Protein AF-E9FLM9-F1 (afdb_monomer_lite)

Structure (mmCIF, N/CA/C/O backbone):
data_AF-E9FLM9-F1
#
_entry.id   AF-E9FLM9-F1
#
loop_
_atom_site.group_PDB
_atom_site.id
_atom_site.type_symbol
_atom_site.label_atom_id
_atom_site.label_alt_id
_atom_site.label_comp_id
_atom_site.label_asym_id
_atom_site.label_entity_id
_atom_site.label_seq_id
_atom_site.pdbx_PDB_ins_code
_atom_site.Cartn_x
_atom_site.Cartn_y
_atom_site.Cartn_z
_atom_site.occupancy
_atom_site.B_iso_or_equiv
_atom_site.auth_seq_id
_atom_site.auth_comp_id
_atom_site.auth_asym_id
_atom_site.auth_atom_id
_atom_site.pdbx_PDB_model_num
ATOM 1 N N . MET A 1 1 ? 17.023 -36.198 -24.787 1.00 39.72 1 MET A N 1
ATOM 2 C CA . MET A 1 1 ? 18.345 -35.585 -24.550 1.00 39.72 1 MET A CA 1
ATOM 3 C C . MET A 1 1 ? 18.387 -34.236 -25.254 1.00 39.72 1 MET A C 1
ATOM 5 O O . MET A 1 1 ? 18.654 -34.223 -26.437 1.00 39.72 1 MET A O 1
ATOM 9 N N . TYR A 1 2 ? 18.058 -33.150 -24.548 1.00 34.22 2 TYR A N 1
ATOM 10 C CA . TYR A 1 2 ? 18.548 -31.782 -24.789 1.00 34.22 2 TYR A CA 1
ATOM 11 C C . TYR A 1 2 ? 18.384 -31.012 -23.470 1.00 34.22 2 TYR A C 1
ATOM 13 O O . TYR A 1 2 ? 17.428 -30.277 -23.251 1.00 34.22 2 TYR A O 1
ATOM 21 N N . LEU A 1 3 ? 19.312 -31.276 -22.547 1.00 39.97 3 LEU A N 1
ATOM 22 C CA . LEU A 1 3 ? 19.661 -30.343 -21.481 1.00 39.97 3 LEU A CA 1
ATOM 23 C C . LEU A 1 3 ? 20.463 -29.218 -22.137 1.00 39.97 3 LEU A C 1
ATOM 25 O O . LEU A 1 3 ? 21.458 -29.498 -22.801 1.00 39.97 3 LEU A O 1
ATOM 29 N N . GLY A 1 4 ? 20.046 -27.966 -21.961 1.00 34.38 4 GLY A N 1
ATOM 30 C CA . GLY A 1 4 ? 20.852 -26.836 -22.413 1.00 34.38 4 GLY A CA 1
ATOM 31 C C . GLY A 1 4 ? 20.060 -25.563 -22.648 1.00 34.38 4 GLY A C 1
ATOM 32 O O . GLY A 1 4 ? 19.820 -25.215 -23.798 1.00 34.38 4 GLY A O 1
ATOM 33 N N . ARG A 1 5 ? 19.688 -24.880 -21.557 1.00 31.14 5 ARG A N 1
ATOM 34 C CA . ARG A 1 5 ? 19.711 -23.408 -21.385 1.00 31.14 5 ARG A CA 1
ATOM 35 C C . ARG A 1 5 ? 19.054 -23.045 -20.051 1.00 31.14 5 ARG A C 1
ATOM 37 O O . ARG A 1 5 ? 17.965 -22.488 -19.982 1.00 31.14 5 ARG A O 1
ATOM 44 N N . GLY A 1 6 ? 19.754 -23.388 -18.972 1.00 29.78 6 GLY A N 1
ATOM 45 C CA . GLY A 1 6 ? 19.505 -22.832 -17.649 1.00 29.78 6 GLY A CA 1
ATOM 46 C C . GLY A 1 6 ? 19.989 -21.387 -17.601 1.00 29.78 6 GLY A C 1
ATOM 47 O O . GLY A 1 6 ? 21.117 -21.138 -17.212 1.00 29.78 6 GLY A O 1
ATOM 48 N N . PHE A 1 7 ? 19.138 -20.469 -18.046 1.00 32.66 7 PHE A N 1
ATOM 49 C CA . PHE A 1 7 ? 19.072 -19.073 -17.615 1.00 32.66 7 PHE A CA 1
ATOM 50 C C . PHE A 1 7 ? 17.628 -18.648 -17.877 1.00 32.66 7 PHE A C 1
ATOM 52 O O . PHE A 1 7 ? 17.299 -18.178 -18.966 1.00 32.66 7 PHE A O 1
ATOM 59 N N . HIS A 1 8 ? 16.740 -18.872 -16.905 1.00 38.09 8 HIS A N 1
ATOM 60 C CA . HIS A 1 8 ? 15.442 -18.205 -16.921 1.00 38.09 8 HIS A CA 1
ATOM 61 C C . HIS A 1 8 ? 15.729 -16.701 -16.961 1.00 38.09 8 HIS A C 1
ATOM 63 O O . HIS A 1 8 ? 16.322 -16.148 -16.033 1.00 38.09 8 HIS A O 1
ATOM 69 N N . LYS A 1 9 ? 15.400 -16.047 -18.080 1.00 43.53 9 LYS A N 1
ATOM 70 C CA . LYS A 1 9 ? 15.419 -14.587 -18.169 1.00 43.53 9 LYS A CA 1
ATOM 71 C C . LYS A 1 9 ? 14.421 -14.119 -17.112 1.00 43.53 9 LYS A C 1
ATOM 73 O O . LYS A 1 9 ? 13.236 -14.403 -17.257 1.00 43.53 9 LYS A O 1
ATOM 78 N N . MET A 1 10 ? 14.933 -13.519 -16.038 1.00 53.94 10 MET A N 1
ATOM 79 C CA . MET A 1 10 ? 14.132 -13.084 -14.895 1.00 53.94 10 MET A CA 1
ATOM 80 C C . MET A 1 10 ? 12.940 -12.274 -15.417 1.00 53.94 10 MET A C 1
ATOM 82 O O . MET A 1 10 ? 13.133 -11.367 -16.237 1.00 53.94 10 MET A O 1
ATOM 86 N N . SER A 1 11 ? 11.722 -12.637 -15.024 1.00 65.38 11 SER A N 1
ATOM 87 C CA . SER A 1 11 ? 10.531 -11.902 -15.448 1.00 65.38 11 SER A CA 1
ATOM 88 C C . SER A 1 11 ? 10.591 -10.474 -14.896 1.00 65.38 11 SER A C 1
ATOM 90 O O . SER A 1 11 ? 11.230 -10.215 -13.875 1.00 65.38 11 SER A O 1
ATOM 92 N N . ASN A 1 12 ? 9.937 -9.515 -15.557 1.00 69.94 12 ASN A N 1
ATOM 93 C CA . ASN A 1 12 ? 9.920 -8.134 -15.059 1.00 69.94 12 ASN A CA 1
ATOM 94 C C . ASN A 1 12 ? 9.327 -8.042 -13.634 1.00 69.94 12 ASN A C 1
ATOM 96 O O . ASN A 1 12 ? 9.712 -7.160 -12.873 1.00 69.94 12 ASN A O 1
ATOM 100 N N . PHE A 1 13 ? 8.442 -8.975 -13.268 1.00 68.50 13 PHE A N 1
ATOM 101 C CA . PHE A 1 13 ? 7.889 -9.129 -11.923 1.00 68.50 13 PHE A CA 1
ATOM 102 C C . PHE A 1 13 ? 8.961 -9.520 -10.892 1.00 68.50 13 PHE A C 1
ATOM 104 O O . PHE A 1 13 ? 9.130 -8.839 -9.885 1.00 68.50 13 PHE A O 1
ATOM 111 N N . GLU A 1 14 ? 9.766 -10.549 -11.175 1.00 75.31 14 GLU A N 1
ATOM 112 C CA . GLU A 1 14 ? 10.855 -10.989 -10.285 1.00 75.31 14 GLU A CA 1
ATOM 113 C C . GLU A 1 14 ? 11.908 -9.888 -10.061 1.00 75.31 14 GLU A C 1
ATOM 115 O O . GLU A 1 14 ? 12.576 -9.843 -9.027 1.00 75.31 14 GLU A O 1
ATOM 120 N N . VAL A 1 15 ? 12.067 -8.975 -11.028 1.00 80.81 15 VAL A N 1
ATOM 121 C CA . VAL A 1 15 ? 12.928 -7.793 -10.876 1.00 80.81 15 VAL A CA 1
ATOM 122 C C . VAL A 1 15 ? 12.360 -6.840 -9.824 1.00 80.81 15 VAL A C 1
ATOM 124 O O . VAL A 1 15 ? 13.122 -6.381 -8.972 1.00 80.81 15 VAL A O 1
ATOM 127 N N . ILE A 1 16 ? 11.054 -6.559 -9.862 1.00 78.25 16 ILE A N 1
ATOM 128 C CA . ILE A 1 16 ? 10.385 -5.690 -8.881 1.00 78.25 16 ILE A CA 1
ATOM 129 C C . ILE A 1 16 ? 10.450 -6.314 -7.486 1.00 78.25 16 ILE A C 1
ATOM 131 O O . ILE A 1 16 ? 10.874 -5.641 -6.548 1.00 78.25 16 ILE A O 1
ATOM 135 N N . ASP A 1 17 ? 10.130 -7.602 -7.353 1.00 79.69 17 ASP A N 1
ATOM 136 C CA . ASP A 1 17 ? 10.174 -8.295 -6.059 1.00 79.69 17 ASP A CA 1
ATOM 137 C C . ASP A 1 17 ? 11.580 -8.247 -5.437 1.00 79.69 17 ASP A C 1
ATOM 139 O O . ASP A 1 17 ? 11.765 -7.910 -4.265 1.00 79.69 17 ASP A O 1
ATOM 143 N N . LYS A 1 18 ? 12.619 -8.455 -6.255 1.00 85.00 18 LYS A N 1
ATOM 144 C CA . LYS A 1 18 ? 14.013 -8.328 -5.816 1.00 85.00 18 LYS A CA 1
ATOM 145 C C . LYS A 1 18 ? 14.361 -6.912 -5.344 1.00 85.00 18 LYS A C 1
ATOM 147 O O . LYS A 1 18 ? 15.074 -6.768 -4.348 1.00 85.00 18 LYS A O 1
ATOM 152 N N . ILE A 1 19 ? 13.886 -5.880 -6.044 1.00 85.56 19 ILE A N 1
ATOM 153 C CA . ILE A 1 19 ? 14.081 -4.476 -5.648 1.00 85.56 19 ILE A CA 1
ATOM 154 C C . ILE A 1 19 ? 13.392 -4.212 -4.310 1.00 85.56 19 ILE A C 1
ATOM 156 O O . ILE A 1 19 ? 14.031 -3.694 -3.393 1.00 85.56 19 ILE A O 1
ATOM 160 N N . ASN A 1 20 ? 12.135 -4.636 -4.172 1.00 80.94 20 ASN A N 1
ATOM 161 C CA . ASN A 1 20 ? 11.355 -4.485 -2.950 1.00 80.94 20 ASN A CA 1
ATOM 162 C C . ASN A 1 20 ? 12.019 -5.213 -1.771 1.00 80.94 20 ASN A C 1
ATOM 164 O O . ASN A 1 20 ? 12.156 -4.638 -0.697 1.00 80.94 20 ASN A O 1
ATOM 168 N N . ASN A 1 21 ? 12.558 -6.416 -1.972 1.00 83.75 21 ASN A N 1
ATOM 169 C CA . ASN A 1 21 ? 13.300 -7.152 -0.945 1.00 83.75 21 ASN A CA 1
ATOM 170 C C . ASN A 1 21 ? 14.552 -6.395 -0.460 1.00 83.75 21 ASN A C 1
ATOM 172 O O . ASN A 1 21 ? 14.799 -6.306 0.744 1.00 83.75 21 ASN A O 1
ATOM 176 N N . TYR A 1 22 ? 15.340 -5.813 -1.373 1.00 84.88 22 TYR A N 1
ATOM 177 C CA . TYR A 1 22 ? 16.484 -4.981 -0.980 1.00 84.88 22 TYR A CA 1
ATOM 178 C C . TYR A 1 22 ? 16.063 -3.701 -0.267 1.00 84.88 22 TYR A C 1
ATOM 180 O O . TYR A 1 22 ? 16.711 -3.317 0.707 1.00 84.88 22 TYR A O 1
ATOM 188 N N . PHE A 1 23 ? 14.977 -3.082 -0.722 1.00 82.25 23 PHE A N 1
ATOM 189 C CA . PHE A 1 23 ? 14.401 -1.904 -0.097 1.00 82.25 23 PHE A CA 1
ATOM 190 C C . PHE A 1 23 ? 13.925 -2.195 1.337 1.00 82.25 23 PHE A C 1
ATOM 192 O O . PHE A 1 23 ? 14.373 -1.533 2.268 1.00 82.25 23 PHE A O 1
ATOM 199 N N . TYR A 1 24 ? 13.146 -3.260 1.556 1.00 75.81 24 TYR A N 1
ATOM 200 C CA . TYR A 1 24 ? 12.687 -3.662 2.893 1.00 75.81 24 TYR A CA 1
ATOM 201 C C . TYR A 1 24 ? 13.833 -4.028 3.845 1.00 75.81 24 TYR A C 1
ATOM 203 O O . TYR A 1 24 ? 13.710 -3.870 5.058 1.00 75.81 24 TYR A O 1
ATOM 211 N N . LYS A 1 25 ? 14.971 -4.481 3.309 1.00 81.00 25 LYS A N 1
ATOM 212 C CA . LYS A 1 25 ? 16.200 -4.747 4.074 1.00 81.00 25 LYS A CA 1
ATOM 213 C C . LYS A 1 25 ? 17.091 -3.514 4.265 1.00 81.00 25 LYS A C 1
ATOM 215 O O . LYS A 1 25 ? 18.193 -3.665 4.786 1.00 81.00 25 LYS A O 1
ATOM 220 N N . ASN A 1 26 ? 16.664 -2.325 3.831 1.00 76.88 26 ASN A N 1
ATOM 221 C CA . ASN A 1 26 ? 17.455 -1.086 3.830 1.00 76.88 26 ASN A CA 1
ATOM 222 C C . ASN A 1 26 ? 18.837 -1.240 3.159 1.00 76.88 26 ASN A C 1
ATOM 224 O O . ASN A 1 26 ? 19.825 -0.626 3.561 1.00 76.88 26 ASN A O 1
ATOM 228 N N . ASN A 1 27 ? 18.941 -2.080 2.125 1.00 85.44 27 ASN A N 1
ATOM 229 C CA . ASN A 1 27 ? 20.211 -2.400 1.474 1.00 85.44 27 ASN A CA 1
ATOM 230 C C . ASN A 1 27 ? 20.489 -1.468 0.280 1.00 85.44 27 ASN A C 1
ATOM 232 O O . ASN A 1 27 ? 20.466 -1.897 -0.879 1.00 85.44 27 ASN A O 1
ATOM 236 N N . SER A 1 28 ? 20.780 -0.194 0.567 1.00 86.62 28 SER A N 1
ATOM 237 C CA . SER A 1 28 ? 21.173 0.799 -0.452 1.00 86.62 28 SER A CA 1
ATOM 238 C C . SER A 1 28 ? 22.341 0.323 -1.348 1.00 86.62 28 SER A C 1
ATOM 240 O O . SER A 1 28 ? 22.221 0.412 -2.574 1.00 86.62 28 SER A O 1
ATOM 242 N N . PRO A 1 29 ? 23.430 -0.288 -0.825 1.00 88.44 29 PRO A N 1
ATOM 243 C CA . PRO A 1 29 ? 24.537 -0.750 -1.668 1.00 88.44 29 PRO A CA 1
ATOM 244 C C . PRO A 1 29 ? 24.136 -1.819 -2.694 1.00 88.44 29 PRO A C 1
ATOM 246 O O . PRO A 1 29 ? 24.695 -1.883 -3.792 1.00 88.44 29 PRO A O 1
ATOM 249 N N . ALA A 1 30 ? 23.182 -2.694 -2.362 1.00 87.62 30 ALA A N 1
ATOM 250 C CA . ALA A 1 30 ? 22.637 -3.652 -3.321 1.00 87.62 30 ALA A CA 1
ATOM 251 C C . ALA A 1 30 ? 21.793 -2.960 -4.400 1.00 87.62 30 ALA A C 1
ATOM 253 O O . ALA A 1 30 ? 21.954 -3.285 -5.577 1.00 87.62 30 ALA A O 1
ATOM 254 N N . LEU A 1 31 ? 20.964 -1.981 -4.022 1.00 88.00 31 LEU A N 1
ATOM 255 C CA . LEU A 1 31 ? 20.169 -1.183 -4.960 1.00 88.00 31 LEU A CA 1
ATOM 256 C C . LEU A 1 31 ? 21.057 -0.379 -5.923 1.00 88.00 31 LEU A C 1
ATOM 258 O O . LEU A 1 31 ? 20.835 -0.434 -7.130 1.00 88.00 31 LEU A O 1
ATOM 262 N N . ARG A 1 32 ? 22.122 0.273 -5.435 1.00 88.50 32 ARG A N 1
ATOM 263 C CA . ARG A 1 32 ? 23.087 1.006 -6.280 1.00 88.50 32 ARG A CA 1
ATOM 264 C C . ARG A 1 32 ? 23.814 0.097 -7.270 1.00 88.50 32 ARG A C 1
ATOM 266 O O . ARG A 1 32 ? 23.925 0.438 -8.444 1.00 88.50 32 ARG A O 1
ATOM 273 N N . ARG A 1 33 ? 24.256 -1.089 -6.837 1.00 89.38 33 ARG A N 1
ATOM 274 C CA . ARG A 1 33 ? 24.845 -2.085 -7.753 1.00 89.38 33 ARG A CA 1
ATOM 275 C C . ARG A 1 33 ? 23.849 -2.541 -8.816 1.00 89.38 33 ARG A C 1
ATOM 277 O O . ARG A 1 33 ? 24.221 -2.710 -9.973 1.00 89.38 33 ARG A O 1
ATOM 284 N N . LEU A 1 34 ? 22.587 -2.737 -8.437 1.00 88.31 34 LEU A N 1
ATOM 285 C CA . LEU A 1 34 ? 21.537 -3.128 -9.374 1.00 88.31 34 LEU A CA 1
ATOM 286 C C . LEU A 1 34 ? 21.243 -2.007 -10.384 1.00 88.31 34 LEU A C 1
ATOM 288 O O . LEU A 1 34 ? 21.109 -2.299 -11.569 1.00 88.31 34 LEU A O 1
ATOM 292 N N . LEU A 1 35 ? 21.250 -0.744 -9.946 1.00 88.19 35 LEU A N 1
ATOM 293 C CA . LEU A 1 35 ? 21.119 0.430 -10.809 1.00 88.19 35 LEU A CA 1
ATOM 294 C C . LEU A 1 35 ? 22.235 0.501 -11.863 1.00 88.19 35 LEU A C 1
ATOM 296 O O . LEU A 1 35 ? 21.934 0.638 -13.046 1.00 88.19 35 LEU A O 1
ATOM 300 N N . ILE A 1 36 ? 23.500 0.350 -11.453 1.00 86.94 36 ILE A N 1
ATOM 301 C CA . ILE A 1 36 ? 24.660 0.364 -12.365 1.00 86.94 36 ILE A CA 1
ATOM 302 C C . ILE A 1 36 ? 24.523 -0.743 -13.417 1.00 86.94 36 ILE A C 1
ATOM 304 O O . ILE A 1 36 ? 24.545 -0.464 -14.613 1.00 86.94 36 ILE A O 1
ATOM 308 N N . ASN A 1 37 ? 24.239 -1.974 -12.981 1.00 86.69 37 ASN A N 1
ATOM 309 C CA . ASN A 1 37 ? 24.030 -3.113 -13.880 1.00 86.69 37 ASN A CA 1
ATOM 310 C C . ASN A 1 37 ? 22.875 -2.897 -14.872 1.00 86.69 37 ASN A C 1
ATOM 312 O O . ASN A 1 37 ? 22.891 -3.439 -15.977 1.00 86.69 37 ASN A O 1
ATOM 316 N N . CYS A 1 38 ? 21.827 -2.172 -14.473 1.00 84.75 38 CYS A N 1
ATOM 317 C CA . CYS A 1 38 ? 20.737 -1.813 -15.371 1.00 84.75 38 CYS A CA 1
ATOM 318 C C . CYS A 1 38 ? 21.211 -0.806 -16.419 1.00 84.75 38 CYS A C 1
ATOM 320 O O . CYS A 1 38 ? 20.932 -1.012 -17.597 1.00 84.75 38 CYS A O 1
ATOM 322 N N . ILE A 1 39 ? 21.938 0.238 -16.014 1.00 84.75 39 ILE A N 1
ATOM 323 C CA . ILE A 1 39 ? 22.433 1.298 -16.904 1.00 84.75 39 ILE A CA 1
ATOM 324 C C . ILE A 1 39 ? 23.400 0.733 -17.953 1.00 84.75 39 ILE A C 1
ATOM 326 O O . ILE A 1 39 ? 23.192 0.998 -19.135 1.00 84.75 39 ILE A O 1
ATOM 330 N N . GLU A 1 40 ? 24.362 -0.102 -17.545 1.00 83.75 40 GLU A N 1
ATOM 331 C CA . GLU A 1 40 ? 25.432 -0.654 -18.399 1.00 83.75 40 GLU A CA 1
ATOM 332 C C . GLU A 1 40 ? 24.949 -1.597 -19.514 1.00 83.75 40 GLU A C 1
ATOM 334 O O . GLU A 1 40 ? 25.652 -1.805 -20.498 1.00 83.75 40 GLU A O 1
ATOM 339 N N . LYS A 1 41 ? 23.749 -2.179 -19.402 1.00 79.62 41 LYS A N 1
ATOM 340 C CA . LYS A 1 41 ? 23.201 -3.044 -20.461 1.00 79.62 41 LYS A CA 1
ATOM 341 C C . LYS A 1 41 ? 22.786 -2.221 -21.680 1.00 79.62 41 LYS A C 1
ATOM 343 O O . LYS A 1 41 ? 21.870 -1.422 -21.561 1.00 79.62 41 LYS A O 1
ATOM 348 N N . GLU A 1 42 ? 23.361 -2.468 -22.853 1.00 65.88 42 GLU A N 1
ATOM 349 C CA . GLU A 1 42 ? 23.094 -1.673 -24.069 1.00 65.88 42 GLU A CA 1
ATOM 350 C C . GLU A 1 42 ? 21.657 -1.779 -24.623 1.00 65.88 42 GLU A C 1
ATOM 352 O O . GLU A 1 42 ? 21.218 -0.888 -25.341 1.00 65.88 42 GLU A O 1
ATOM 357 N N . GLU A 1 43 ? 20.881 -2.814 -24.273 1.00 73.88 43 GLU A N 1
ATOM 358 C CA . GLU A 1 43 ? 19.487 -2.935 -24.732 1.00 73.88 43 GLU A CA 1
ATOM 359 C C . GLU A 1 43 ? 18.590 -1.833 -24.136 1.00 73.88 43 GLU A C 1
ATOM 361 O O . GLU A 1 43 ? 18.248 -1.846 -22.946 1.00 73.88 43 GLU A O 1
ATOM 366 N N . GLU A 1 44 ? 18.144 -0.905 -24.984 1.00 64.06 44 GLU A N 1
ATOM 367 C CA . GLU A 1 44 ? 17.135 0.088 -24.634 1.00 64.06 44 GLU A CA 1
ATOM 368 C C . GLU A 1 44 ? 15.738 -0.540 -24.715 1.00 64.06 44 GLU A C 1
ATOM 370 O O . GLU A 1 44 ? 15.153 -0.730 -25.781 1.00 64.06 44 GLU A O 1
ATOM 375 N N . LYS A 1 45 ? 15.209 -0.925 -23.551 1.00 80.12 45 LYS A N 1
ATOM 376 C CA . LYS A 1 45 ? 13.874 -1.511 -23.414 1.00 80.12 45 LYS A CA 1
ATOM 377 C C . LYS A 1 45 ? 13.035 -0.679 -22.453 1.00 80.12 45 LYS A C 1
ATOM 379 O O . LYS A 1 45 ? 13.516 -0.300 -21.388 1.00 80.12 45 LYS A O 1
ATOM 384 N N . LEU A 1 46 ? 11.754 -0.488 -22.775 1.00 83.06 46 LEU A N 1
ATOM 385 C CA . LEU A 1 46 ? 10.769 0.175 -21.908 1.00 83.06 46 LEU A CA 1
ATOM 386 C C . LEU A 1 46 ? 10.835 -0.325 -20.452 1.00 83.06 46 LEU A C 1
ATOM 388 O O . LEU A 1 46 ? 10.944 0.467 -19.519 1.00 83.06 46 LEU A O 1
ATOM 392 N N . SER A 1 47 ? 10.890 -1.647 -20.264 1.00 79.81 47 SER A N 1
ATOM 393 C CA . SER A 1 47 ? 10.989 -2.262 -18.937 1.00 79.81 47 SER A CA 1
ATOM 394 C C . SER A 1 47 ? 12.270 -1.889 -18.186 1.00 79.81 47 SER A C 1
ATOM 396 O O . SER A 1 47 ? 12.231 -1.736 -16.973 1.00 79.81 47 SER A O 1
ATOM 398 N N . LYS A 1 48 ? 13.401 -1.689 -18.882 1.00 84.12 48 LYS A N 1
ATOM 399 C CA . LYS A 1 48 ? 14.654 -1.227 -18.262 1.00 84.12 48 LYS A CA 1
ATOM 400 C C . LYS A 1 48 ? 14.484 0.190 -17.714 1.00 84.12 48 LYS A C 1
ATOM 402 O O . LYS A 1 48 ? 14.901 0.441 -16.587 1.00 84.12 48 LYS A O 1
ATOM 407 N N . LYS A 1 49 ? 13.862 1.094 -18.479 1.00 86.81 49 LYS A N 1
ATOM 408 C CA . LYS A 1 49 ? 13.619 2.476 -18.040 1.00 86.81 49 LYS A CA 1
ATOM 409 C C . LYS A 1 49 ? 12.719 2.512 -16.800 1.00 86.81 49 LYS A C 1
ATOM 411 O O . LYS A 1 49 ? 13.097 3.128 -15.810 1.00 86.81 49 LYS A O 1
ATOM 416 N N . LEU A 1 50 ? 11.615 1.761 -16.800 1.00 87.25 50 LEU A N 1
ATOM 417 C CA . LEU A 1 50 ? 10.728 1.629 -15.634 1.00 87.25 50 LEU A CA 1
ATOM 418 C C . LEU A 1 50 ? 11.459 1.057 -14.407 1.00 87.25 50 LEU A C 1
ATOM 420 O O . LEU A 1 50 ? 11.341 1.591 -13.307 1.00 87.25 50 LEU A O 1
ATOM 424 N N . THR A 1 51 ? 12.273 0.013 -14.593 1.00 86.94 51 THR A N 1
ATOM 425 C CA . THR A 1 51 ? 13.098 -0.564 -13.521 1.00 86.94 51 THR A CA 1
ATOM 426 C C . THR A 1 51 ? 14.092 0.448 -12.945 1.00 86.94 51 THR A C 1
ATOM 428 O O . THR A 1 51 ? 14.239 0.520 -11.729 1.00 86.94 51 THR A O 1
ATOM 431 N N . ILE A 1 52 ? 14.766 1.238 -13.787 1.00 88.44 52 ILE A N 1
ATOM 432 C CA . ILE A 1 52 ? 15.713 2.270 -13.338 1.00 88.44 52 ILE A CA 1
ATOM 433 C C . ILE A 1 52 ? 15.008 3.302 -12.460 1.00 88.44 52 ILE A C 1
ATOM 435 O O . ILE A 1 52 ? 15.497 3.591 -11.368 1.00 88.44 52 ILE A O 1
ATOM 439 N N . ILE A 1 53 ? 13.858 3.814 -12.905 1.00 88.75 53 ILE A N 1
ATOM 440 C CA . ILE A 1 53 ? 13.100 4.815 -12.147 1.00 88.75 53 ILE A CA 1
ATOM 441 C C . ILE A 1 53 ? 12.658 4.228 -10.801 1.00 88.75 53 ILE A C 1
ATOM 443 O O . ILE A 1 53 ? 12.853 4.861 -9.766 1.00 88.75 53 ILE A O 1
ATOM 447 N N . LEU A 1 54 ? 12.174 2.981 -10.779 1.00 87.50 54 LEU A N 1
ATOM 448 C CA . LEU A 1 54 ? 11.794 2.304 -9.538 1.00 87.50 54 LEU A CA 1
ATOM 449 C C . LEU A 1 54 ? 12.964 2.185 -8.545 1.00 87.50 54 LEU A C 1
ATOM 451 O O . LEU A 1 54 ? 12.793 2.453 -7.358 1.00 87.50 54 LEU A O 1
ATOM 455 N N . ILE A 1 55 ? 14.163 1.815 -9.007 1.00 87.44 55 ILE A N 1
ATOM 456 C CA . ILE A 1 55 ? 15.344 1.720 -8.131 1.00 87.44 55 ILE A CA 1
ATOM 457 C C . ILE A 1 55 ? 15.728 3.096 -7.588 1.00 87.44 55 ILE A C 1
ATOM 459 O O . ILE A 1 55 ? 16.033 3.214 -6.402 1.00 87.44 55 ILE A O 1
ATOM 463 N N . LYS A 1 56 ? 15.708 4.129 -8.439 1.00 88.88 56 LYS A N 1
ATOM 464 C CA . LYS A 1 56 ? 15.990 5.506 -8.023 1.00 88.88 56 LYS A CA 1
ATOM 465 C C . LYS A 1 56 ? 15.004 5.979 -6.956 1.00 88.88 56 LYS A C 1
ATOM 467 O O . LYS A 1 56 ? 15.442 6.558 -5.972 1.00 88.88 56 LYS A O 1
ATOM 472 N N . LEU A 1 57 ? 13.715 5.668 -7.104 1.00 86.19 57 LEU A N 1
ATOM 473 C CA . LEU A 1 57 ? 12.683 5.977 -6.110 1.00 86.19 57 LEU A CA 1
ATOM 474 C C . LEU A 1 57 ? 12.972 5.314 -4.759 1.00 86.19 57 LEU A C 1
ATOM 476 O O . LEU A 1 57 ? 12.961 5.985 -3.731 1.00 86.19 57 LEU A O 1
ATOM 480 N N . LYS A 1 58 ? 13.307 4.018 -4.756 1.00 86.12 58 LYS A N 1
ATOM 481 C CA . LYS A 1 58 ? 13.661 3.303 -3.517 1.00 86.12 58 LYS A CA 1
ATOM 482 C C . LYS A 1 58 ? 14.940 3.838 -2.869 1.00 86.12 58 LYS A C 1
ATOM 484 O O . LYS A 1 58 ? 15.028 3.889 -1.646 1.00 86.12 58 LYS A O 1
ATOM 489 N N . LEU A 1 59 ? 15.928 4.241 -3.668 1.00 86.38 59 LEU A N 1
ATOM 490 C CA . LEU A 1 59 ? 17.144 4.882 -3.163 1.00 86.38 59 LEU A CA 1
ATOM 491 C C . LEU A 1 59 ? 16.856 6.264 -2.578 1.00 86.38 59 LEU A C 1
ATOM 493 O O . LEU A 1 59 ? 17.325 6.546 -1.484 1.00 86.38 59 LEU A O 1
ATOM 497 N N . GLN A 1 60 ? 16.049 7.081 -3.255 1.00 86.44 60 GLN A N 1
ATOM 498 C CA . GLN A 1 60 ? 15.628 8.397 -2.774 1.00 86.44 60 GLN A CA 1
ATOM 499 C C . GLN A 1 60 ? 14.928 8.310 -1.414 1.00 86.44 60 GLN A C 1
ATOM 501 O O . GLN A 1 60 ? 15.189 9.127 -0.536 1.00 86.44 60 GLN A O 1
ATOM 506 N N . GLU A 1 61 ? 14.092 7.295 -1.200 1.00 81.25 61 GLU A N 1
ATOM 507 C CA . GLU A 1 61 ? 13.423 7.085 0.086 1.00 81.25 61 GLU A CA 1
ATOM 508 C C . GLU A 1 61 ? 14.405 6.703 1.214 1.00 81.25 61 GLU A C 1
ATOM 510 O O . GLU A 1 61 ? 14.304 7.218 2.328 1.00 81.25 61 GLU A O 1
ATOM 515 N N . ILE A 1 62 ? 15.391 5.842 0.929 1.00 81.31 62 ILE A N 1
ATOM 516 C CA . ILE A 1 62 ? 16.393 5.399 1.918 1.00 81.31 62 ILE A CA 1
ATOM 517 C C . ILE A 1 62 ? 17.416 6.501 2.218 1.00 81.31 62 ILE A C 1
ATOM 519 O O . ILE A 1 62 ? 17.763 6.742 3.375 1.00 81.31 62 ILE A O 1
ATOM 523 N N . GLU A 1 63 ? 17.945 7.134 1.175 1.00 84.25 63 GLU A N 1
ATOM 524 C CA . GLU A 1 63 ? 19.084 8.053 1.251 1.00 84.25 63 GLU A CA 1
ATOM 525 C C . GLU A 1 63 ? 18.646 9.504 1.466 1.00 84.25 63 GLU A C 1
ATOM 527 O O . GLU A 1 63 ? 19.471 10.336 1.828 1.00 84.25 63 GLU A O 1
ATOM 532 N N . LYS A 1 64 ? 17.346 9.795 1.313 1.00 77.75 64 LYS A N 1
ATOM 533 C CA . LYS A 1 64 ? 16.756 11.143 1.387 1.00 77.75 64 LYS A CA 1
ATOM 534 C C . LYS A 1 64 ? 17.349 12.128 0.374 1.00 77.75 64 LYS A C 1
ATOM 536 O O . LYS A 1 64 ? 17.261 13.339 0.566 1.00 77.75 64 LYS A O 1
ATOM 541 N N . ASP A 1 65 ? 17.898 11.601 -0.716 1.00 77.12 65 ASP A N 1
ATOM 542 C CA . ASP A 1 65 ? 18.419 12.366 -1.843 1.00 77.12 65 ASP A CA 1
ATOM 543 C C . ASP A 1 65 ? 17.368 12.447 -2.955 1.00 77.12 65 ASP A C 1
ATOM 545 O O . ASP A 1 65 ? 16.803 11.433 -3.361 1.00 77.12 65 ASP A O 1
ATOM 549 N N . ASN A 1 66 ? 17.131 13.640 -3.505 1.00 70.69 66 ASN A N 1
ATOM 550 C CA . ASN A 1 66 ? 16.255 13.804 -4.669 1.00 70.69 66 ASN A CA 1
ATOM 551 C C . ASN A 1 66 ? 16.980 13.349 -5.942 1.00 70.69 66 ASN A C 1
ATOM 553 O O . ASN A 1 66 ? 17.713 14.116 -6.565 1.00 70.69 66 ASN A O 1
ATOM 557 N N . ILE A 1 67 ? 16.777 12.084 -6.310 1.00 78.19 67 ILE A N 1
ATOM 558 C CA . ILE A 1 67 ? 17.426 11.439 -7.462 1.00 78.19 67 ILE A CA 1
ATOM 559 C C . ILE A 1 67 ? 16.472 11.365 -8.671 1.00 78.19 67 ILE A C 1
ATOM 561 O O . ILE A 1 67 ? 16.931 11.228 -9.807 1.00 78.19 67 ILE A O 1
ATOM 565 N N . VAL A 1 68 ? 15.157 11.440 -8.440 1.00 82.12 68 VAL A N 1
ATOM 566 C CA . VAL A 1 68 ? 14.116 11.202 -9.455 1.00 82.12 68 VAL A CA 1
ATOM 567 C C . VAL A 1 68 ? 13.557 12.526 -9.970 1.00 82.12 68 VAL A C 1
ATOM 569 O O . VAL A 1 68 ? 13.242 13.420 -9.184 1.00 82.12 68 VAL A O 1
ATOM 572 N N . THR A 1 69 ? 13.432 12.659 -11.292 1.00 85.94 69 THR A N 1
ATOM 573 C CA . THR A 1 69 ? 12.899 13.876 -11.930 1.00 85.94 69 THR A CA 1
ATOM 574 C C . THR A 1 69 ? 11.381 13.810 -12.120 1.00 85.94 69 THR A C 1
ATOM 576 O O . THR A 1 69 ? 10.790 12.731 -12.148 1.00 85.94 69 THR A O 1
ATOM 579 N N . SER A 1 70 ? 10.728 14.964 -12.298 1.00 83.56 70 SER A N 1
ATOM 580 C CA . SER A 1 70 ? 9.295 15.012 -12.633 1.00 83.56 70 SER A CA 1
ATOM 581 C C . SER A 1 70 ? 8.986 14.290 -13.947 1.00 83.56 70 SER A C 1
ATOM 583 O O . SER A 1 70 ? 8.017 13.548 -14.014 1.00 83.56 70 SER A O 1
ATOM 585 N N . GLU A 1 71 ? 9.864 14.408 -14.949 1.00 87.75 71 GLU A N 1
ATOM 586 C CA . GLU A 1 71 ? 9.739 13.694 -16.229 1.00 87.75 71 GLU A CA 1
ATOM 587 C C . GLU A 1 71 ? 9.746 12.166 -16.056 1.00 87.75 71 GLU A C 1
ATOM 589 O O . GLU A 1 71 ? 9.076 11.446 -16.793 1.00 87.75 71 GLU A O 1
ATOM 594 N N . GLU A 1 72 ? 10.502 11.645 -15.083 1.00 89.00 72 GLU A N 1
ATOM 595 C CA . GLU A 1 72 ? 10.514 10.215 -14.764 1.00 89.00 72 GLU A CA 1
ATOM 596 C C . GLU A 1 72 ? 9.213 9.766 -14.080 1.00 89.00 72 GLU A C 1
ATOM 598 O O . GLU A 1 72 ? 8.749 8.652 -14.330 1.00 89.00 72 GLU A O 1
ATOM 603 N N . ILE A 1 73 ? 8.599 10.625 -13.260 1.00 85.31 73 ILE A N 1
ATOM 604 C CA . ILE A 1 73 ? 7.283 10.367 -12.653 1.00 85.31 73 ILE A CA 1
ATOM 605 C C . ILE A 1 73 ? 6.194 10.371 -13.730 1.00 85.31 73 ILE A C 1
ATOM 607 O O . ILE A 1 73 ? 5.398 9.428 -13.799 1.00 85.31 73 ILE A O 1
ATOM 611 N N . ASP A 1 74 ? 6.201 11.383 -14.600 1.00 87.38 74 ASP A N 1
ATOM 612 C CA . ASP A 1 74 ? 5.268 11.500 -15.724 1.00 87.38 74 ASP A CA 1
ATOM 613 C C . ASP A 1 74 ? 5.393 10.288 -16.652 1.00 87.38 74 ASP A C 1
ATOM 615 O O . ASP A 1 74 ? 4.391 9.693 -17.033 1.00 87.38 74 ASP A O 1
ATOM 619 N N . PHE A 1 75 ? 6.617 9.813 -16.904 1.00 90.19 75 PHE A N 1
ATOM 620 C CA . PHE A 1 75 ? 6.849 8.614 -17.706 1.00 90.19 75 PHE A CA 1
ATOM 621 C C . PHE A 1 75 ? 6.192 7.348 -17.129 1.00 90.19 75 PHE A C 1
ATOM 623 O O . PHE A 1 75 ? 5.659 6.536 -17.889 1.00 90.19 75 PHE A O 1
ATOM 630 N N . ILE A 1 76 ? 6.224 7.146 -15.803 1.00 89.19 76 ILE A N 1
ATOM 631 C CA . ILE A 1 76 ? 5.526 6.009 -15.176 1.00 89.19 76 ILE A CA 1
ATOM 632 C C . ILE A 1 76 ? 4.012 6.195 -15.297 1.00 89.19 76 ILE A C 1
ATOM 634 O O . ILE A 1 76 ? 3.308 5.237 -15.620 1.00 89.19 76 ILE A O 1
ATOM 638 N N . SER A 1 77 ? 3.517 7.408 -15.048 1.00 86.69 77 SER A N 1
ATOM 639 C CA . SER A 1 77 ? 2.094 7.732 -15.166 1.00 86.69 77 SER A CA 1
ATOM 640 C C . SER A 1 77 ? 1.579 7.445 -16.580 1.00 86.69 77 SER A C 1
ATOM 642 O O . SER A 1 77 ? 0.640 6.666 -16.745 1.00 86.69 77 SER A O 1
ATOM 644 N N . ASP A 1 78 ? 2.240 7.988 -17.602 1.00 88.62 78 ASP A N 1
ATOM 645 C CA . ASP A 1 78 ? 1.893 7.800 -19.014 1.00 88.62 78 ASP A CA 1
ATOM 646 C C . ASP A 1 78 ? 1.923 6.324 -19.413 1.00 88.62 78 ASP A C 1
ATOM 648 O O . ASP A 1 78 ? 1.011 5.840 -20.089 1.00 88.62 78 ASP A O 1
ATOM 652 N N . TYR A 1 79 ? 2.932 5.579 -18.945 1.00 90.75 79 TYR A N 1
ATOM 653 C CA . TYR A 1 79 ? 2.990 4.135 -19.140 1.00 90.75 79 TYR A CA 1
ATOM 654 C C . TYR A 1 79 ? 1.745 3.449 -18.570 1.00 90.75 79 TYR A C 1
ATOM 656 O O . TYR A 1 79 ? 1.040 2.763 -19.307 1.00 90.75 79 TYR A O 1
ATOM 664 N N . LEU A 1 80 ? 1.441 3.660 -17.287 1.00 87.88 80 LEU A N 1
ATOM 665 C CA . LEU A 1 80 ? 0.314 3.017 -16.608 1.00 87.88 80 LEU A CA 1
ATOM 666 C C . LEU A 1 80 ? -1.036 3.366 -17.258 1.00 87.88 80 LEU A C 1
ATOM 668 O O . LEU A 1 80 ? -1.909 2.500 -17.363 1.00 87.88 80 LEU A O 1
ATOM 672 N N . PHE A 1 81 ? -1.196 4.598 -17.749 1.00 85.12 81 PHE A N 1
ATOM 673 C CA . PHE A 1 81 ? -2.389 5.025 -18.484 1.00 85.12 81 PHE A CA 1
ATOM 674 C C . PHE A 1 81 ? -2.503 4.411 -19.882 1.00 85.12 81 PHE A C 1
ATOM 676 O O . PHE A 1 81 ? -3.619 4.137 -20.333 1.00 85.12 81 PHE A O 1
ATOM 683 N N . SER A 1 82 ? -1.374 4.164 -20.553 1.00 88.25 82 SER A N 1
ATOM 684 C CA . SER A 1 82 ? -1.347 3.584 -21.900 1.00 88.25 82 SER A CA 1
ATOM 685 C C . SER A 1 82 ? -1.768 2.111 -21.959 1.00 88.25 82 SER A C 1
ATOM 687 O O . SER A 1 82 ? -2.120 1.625 -23.031 1.00 88.25 82 SER A O 1
ATOM 689 N N . ILE A 1 83 ? -1.739 1.390 -20.831 1.00 84.06 83 ILE A N 1
ATOM 690 C CA . ILE A 1 83 ? -2.038 -0.047 -20.789 1.00 84.06 83 ILE A CA 1
ATOM 691 C C . ILE A 1 83 ? -3.529 -0.298 -20.548 1.00 84.06 83 ILE A C 1
ATOM 693 O O . ILE A 1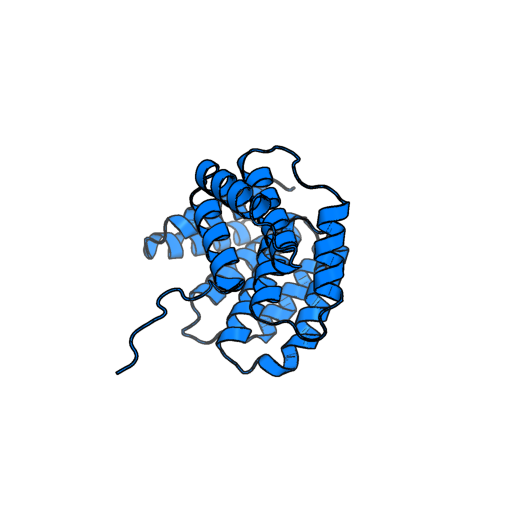 83 ? -4.043 -0.063 -19.454 1.00 84.06 83 ILE A O 1
ATOM 697 N N . ASP A 1 84 ? -4.220 -0.852 -21.547 1.00 76.25 84 ASP A N 1
ATOM 698 C CA . ASP A 1 84 ? -5.665 -1.137 -21.506 1.00 76.25 84 ASP A CA 1
ATOM 699 C C . ASP A 1 84 ? -6.081 -2.158 -20.440 1.00 76.25 84 ASP A C 1
ATOM 701 O O . ASP A 1 84 ? -7.132 -2.010 -19.819 1.00 76.25 84 ASP A O 1
ATOM 705 N N . ILE A 1 85 ? -5.265 -3.191 -20.218 1.00 74.75 85 ILE A N 1
ATOM 706 C CA . ILE A 1 85 ? -5.520 -4.246 -19.232 1.00 74.75 85 ILE A CA 1
ATOM 707 C C . ILE A 1 85 ? -4.259 -4.439 -18.403 1.00 74.75 85 ILE A C 1
ATOM 709 O O . ILE A 1 85 ? -3.225 -4.851 -18.923 1.00 74.75 85 ILE A O 1
ATOM 713 N N . TRP A 1 86 ? -4.354 -4.144 -17.111 1.00 79.00 86 TRP A N 1
ATOM 714 C CA . TRP A 1 86 ? -3.228 -4.288 -16.198 1.00 79.00 86 TRP A CA 1
ATOM 715 C C . TRP A 1 86 ? -3.005 -5.754 -15.834 1.00 79.00 86 TRP A C 1
ATOM 717 O O . TRP A 1 86 ? -3.921 -6.434 -15.366 1.00 79.00 86 TRP A O 1
ATOM 727 N N . GLY A 1 87 ? -1.774 -6.226 -16.031 1.00 76.38 87 GLY A N 1
ATOM 728 C CA . GLY A 1 87 ? -1.311 -7.511 -15.530 1.00 76.38 87 GLY A CA 1
ATOM 729 C C . GLY A 1 87 ? -0.662 -7.384 -14.152 1.00 76.38 87 GLY A C 1
ATOM 730 O O . GLY A 1 87 ? -0.658 -6.326 -13.523 1.00 76.38 87 GLY A O 1
ATOM 731 N N . GLU A 1 88 ? -0.064 -8.480 -13.683 1.00 77.31 88 GLU A N 1
ATOM 732 C CA . GLU A 1 88 ? 0.668 -8.507 -12.408 1.00 77.31 88 GLU A CA 1
ATOM 733 C C . GLU A 1 88 ? 1.812 -7.480 -12.375 1.00 77.31 88 GLU A C 1
ATOM 735 O O . GLU A 1 88 ? 2.069 -6.872 -11.340 1.00 77.31 88 GLU A O 1
ATOM 740 N N . TYR A 1 89 ? 2.467 -7.235 -13.516 1.00 81.75 89 TYR A N 1
ATOM 741 C CA . TYR A 1 89 ? 3.560 -6.268 -13.609 1.00 81.75 89 TYR A CA 1
ATOM 742 C C . TYR A 1 89 ? 3.094 -4.825 -13.377 1.00 81.75 89 TYR A C 1
ATOM 744 O O . TYR A 1 89 ? 3.705 -4.118 -12.578 1.00 81.75 89 TYR A O 1
ATOM 752 N N . GLU A 1 90 ? 2.021 -4.383 -14.040 1.00 84.06 90 GLU A N 1
ATOM 753 C CA . GLU A 1 90 ? 1.477 -3.031 -13.862 1.00 84.06 90 GLU A CA 1
ATOM 754 C C . GLU A 1 90 ? 0.958 -2.820 -12.437 1.00 84.06 90 GLU A C 1
ATOM 756 O O . GLU A 1 90 ? 1.206 -1.769 -11.844 1.00 84.06 90 GLU A O 1
ATOM 761 N N . LEU A 1 91 ? 0.288 -3.830 -11.866 1.00 80.06 91 LEU A N 1
ATOM 762 C CA . LEU A 1 91 ? -0.218 -3.787 -10.492 1.00 80.06 91 LEU A CA 1
ATOM 763 C C . LEU A 1 91 ? 0.919 -3.616 -9.477 1.00 80.06 91 LEU A C 1
ATOM 765 O O . LEU A 1 91 ? 0.839 -2.748 -8.606 1.00 80.06 91 LEU A O 1
ATOM 769 N N . GLU A 1 92 ? 1.996 -4.389 -9.614 1.00 80.06 92 GLU A N 1
ATOM 770 C CA . GLU A 1 92 ? 3.172 -4.278 -8.747 1.00 80.06 92 GLU A CA 1
ATOM 771 C C . GLU A 1 92 ? 3.930 -2.965 -8.942 1.00 80.06 92 GLU A C 1
ATOM 773 O O . GLU A 1 92 ? 4.360 -2.342 -7.966 1.00 80.06 92 GLU A O 1
ATOM 778 N N . LEU A 1 93 ? 4.078 -2.513 -10.191 1.00 84.69 93 LEU A N 1
ATOM 779 C CA . LEU A 1 93 ? 4.724 -1.243 -10.502 1.00 84.69 93 LEU A CA 1
ATOM 780 C C . LEU A 1 93 ? 3.966 -0.085 -9.853 1.00 84.69 93 LEU A C 1
ATOM 782 O O . LEU A 1 93 ? 4.580 0.723 -9.157 1.00 84.69 93 LEU A O 1
ATOM 786 N N . PHE A 1 94 ? 2.646 -0.020 -10.035 1.00 85.62 94 PHE A N 1
ATOM 787 C CA . PHE A 1 94 ? 1.816 1.021 -9.436 1.00 85.62 94 PHE A CA 1
ATOM 788 C C . PHE A 1 94 ? 1.840 0.956 -7.909 1.00 85.62 94 PHE A C 1
ATOM 790 O O . PHE A 1 94 ? 2.104 1.964 -7.262 1.00 85.62 94 PHE A O 1
ATOM 797 N N . SER A 1 95 ? 1.662 -0.233 -7.325 1.00 81.69 95 SER A N 1
ATOM 798 C CA . SER A 1 95 ? 1.759 -0.446 -5.875 1.00 81.69 95 SER A CA 1
ATOM 799 C C . SER A 1 95 ? 3.098 0.046 -5.308 1.00 81.69 95 SER A C 1
ATOM 801 O O . SER A 1 95 ? 3.135 0.727 -4.285 1.00 81.69 95 SER A O 1
ATOM 803 N N . SER A 1 96 ? 4.202 -0.223 -6.012 1.00 81.31 96 SER A N 1
ATOM 804 C CA . SER A 1 96 ? 5.554 0.140 -5.572 1.00 81.31 96 SER A CA 1
ATOM 805 C C . SER A 1 96 ? 5.899 1.622 -5.760 1.00 81.31 96 SER A C 1
ATOM 807 O O . SER A 1 96 ? 6.860 2.095 -5.147 1.00 81.31 96 SER A O 1
ATOM 809 N N . THR A 1 97 ? 5.153 2.334 -6.609 1.00 85.06 97 THR A N 1
ATOM 810 C CA . THR A 1 97 ? 5.387 3.741 -6.981 1.00 85.06 97 THR A CA 1
ATOM 811 C C . THR A 1 97 ? 4.304 4.688 -6.463 1.00 85.06 97 THR A C 1
ATOM 813 O O . THR A 1 97 ? 4.464 5.894 -6.571 1.00 85.06 97 THR A O 1
ATOM 816 N N . MET A 1 98 ? 3.234 4.176 -5.849 1.00 85.44 98 MET A N 1
ATOM 817 C CA . MET A 1 98 ? 2.035 4.938 -5.483 1.00 85.44 98 MET A CA 1
ATOM 818 C C . MET A 1 98 ? 2.312 6.240 -4.716 1.00 85.44 98 MET A C 1
ATOM 820 O O . MET A 1 98 ? 1.693 7.266 -4.990 1.00 85.44 98 MET A O 1
ATOM 824 N N . GLU A 1 99 ? 3.260 6.213 -3.780 1.00 80.06 99 GLU A N 1
ATOM 825 C CA . GLU A 1 99 ? 3.573 7.340 -2.893 1.00 80.06 99 GLU A CA 1
ATOM 826 C C . GLU A 1 99 ? 4.117 8.578 -3.625 1.00 80.06 99 GLU A C 1
ATOM 828 O O . GLU A 1 99 ? 4.041 9.685 -3.091 1.00 80.06 99 GLU A O 1
ATOM 833 N N . ILE A 1 100 ? 4.615 8.421 -4.856 1.00 80.19 100 ILE A N 1
ATOM 834 C CA . ILE A 1 100 ? 5.215 9.508 -5.650 1.00 80.19 100 ILE A CA 1
ATOM 835 C C . ILE A 1 100 ? 4.154 10.339 -6.368 1.00 80.19 100 ILE A C 1
ATOM 837 O O . ILE A 1 100 ? 4.401 11.481 -6.750 1.00 80.19 100 ILE A O 1
ATOM 841 N N . PHE A 1 101 ? 2.973 9.760 -6.580 1.00 82.19 101 PHE A N 1
ATOM 842 C CA . PHE A 1 101 ? 1.912 10.404 -7.326 1.00 82.19 101 PHE A CA 1
ATOM 843 C C . PHE A 1 101 ? 1.155 11.393 -6.444 1.00 82.19 101 PHE A C 1
ATOM 845 O O . PHE A 1 101 ? 0.947 11.190 -5.236 1.00 82.19 101 PHE A O 1
ATOM 852 N N . CYS A 1 102 ? 0.685 12.471 -7.071 1.00 83.94 102 CYS A N 1
ATOM 853 C CA . CYS A 1 102 ? -0.279 13.349 -6.436 1.00 83.94 102 CYS A CA 1
ATOM 854 C C . CYS A 1 102 ? -1.604 12.605 -6.228 1.00 83.94 102 CYS A C 1
ATOM 856 O O . CYS A 1 102 ? -1.935 11.632 -6.909 1.00 83.94 102 CYS A O 1
ATOM 858 N N . GLN A 1 103 ? -2.367 13.071 -5.249 1.00 84.94 103 GLN A N 1
ATOM 859 C CA . GLN A 1 103 ? -3.553 12.373 -4.773 1.00 84.94 103 GLN A CA 1
ATOM 860 C C . GLN A 1 103 ? -4.625 12.187 -5.865 1.00 84.94 103 GLN A C 1
ATOM 862 O O . GLN A 1 103 ? -5.212 11.113 -5.977 1.00 84.94 103 GLN A O 1
ATOM 867 N N . SER A 1 104 ? -4.803 13.182 -6.739 1.00 85.06 104 SER A N 1
ATOM 868 C CA . SER A 1 104 ? -5.703 13.090 -7.894 1.00 85.06 104 SER A CA 1
ATOM 869 C C . SER A 1 104 ? -5.286 11.994 -8.877 1.00 85.06 104 SER A C 1
ATOM 871 O O . SER A 1 104 ? -6.139 11.229 -9.325 1.00 85.06 104 SER A O 1
ATOM 873 N N . SER A 1 105 ? -3.991 11.865 -9.178 1.00 85.75 105 SER A N 1
ATOM 874 C CA . SER A 1 105 ? -3.488 10.806 -10.061 1.00 85.75 105 SER A CA 1
ATOM 875 C C . SER A 1 105 ? -3.690 9.417 -9.459 1.00 85.75 105 SER A C 1
ATOM 877 O O . SER A 1 105 ? -4.108 8.512 -10.176 1.00 85.75 105 SER A O 1
ATOM 879 N N . ILE A 1 106 ? -3.486 9.251 -8.145 1.00 87.50 106 ILE A N 1
ATOM 880 C CA . ILE A 1 106 ? -3.749 7.977 -7.448 1.00 87.50 106 ILE A CA 1
ATOM 881 C C . ILE A 1 106 ? -5.222 7.587 -7.592 1.00 87.50 106 ILE A C 1
ATOM 883 O O . ILE A 1 106 ? -5.514 6.442 -7.932 1.00 87.50 106 ILE A O 1
ATOM 887 N N . MET A 1 107 ? -6.146 8.529 -7.382 1.00 89.25 107 MET A N 1
ATOM 888 C CA . MET A 1 107 ? -7.583 8.274 -7.518 1.00 89.25 107 MET A CA 1
ATOM 889 C C . MET A 1 107 ? -7.961 7.848 -8.939 1.00 89.25 107 MET A C 1
ATOM 891 O O . MET A 1 107 ? -8.684 6.866 -9.119 1.00 89.25 107 MET A O 1
ATOM 895 N N . ILE A 1 108 ? -7.455 8.548 -9.957 1.00 88.19 108 ILE A N 1
ATOM 896 C CA . ILE A 1 108 ? -7.732 8.212 -11.359 1.00 88.19 108 ILE A CA 1
ATOM 897 C C . ILE A 1 108 ? -7.153 6.830 -11.700 1.00 88.19 108 ILE A C 1
ATOM 899 O O . ILE A 1 108 ? -7.882 5.981 -12.213 1.00 88.19 108 ILE A O 1
ATOM 903 N N . LEU A 1 109 ? -5.882 6.574 -11.371 1.00 85.62 109 LEU A N 1
ATOM 904 C CA . LEU A 1 109 ? -5.213 5.297 -11.648 1.00 85.62 109 LEU A CA 1
ATOM 905 C C . LEU A 1 109 ? -5.892 4.130 -10.923 1.00 85.62 109 LEU A C 1
ATOM 907 O O . LEU A 1 109 ? -6.106 3.074 -11.516 1.00 85.62 109 LEU A O 1
ATOM 911 N N . THR A 1 110 ? -6.310 4.326 -9.671 1.00 87.06 110 THR A N 1
ATOM 912 C CA . THR A 1 110 ? -7.001 3.279 -8.908 1.00 87.06 110 THR A CA 1
ATOM 913 C C . THR A 1 110 ? -8.387 2.989 -9.481 1.00 87.06 110 THR A C 1
ATOM 915 O O . THR A 1 110 ? -8.767 1.825 -9.590 1.00 87.06 110 THR A O 1
ATOM 918 N N . LYS A 1 111 ? -9.141 4.014 -9.902 1.00 86.19 111 LYS A N 1
ATOM 919 C CA . LYS A 1 111 ? -10.440 3.831 -10.573 1.00 86.19 111 LYS A CA 1
ATOM 920 C C . LYS A 1 111 ? -10.304 3.105 -11.905 1.00 86.19 111 LYS A C 1
ATOM 922 O O . LYS A 1 111 ? -11.059 2.168 -12.160 1.00 86.19 111 LYS A O 1
ATOM 927 N N . GLU A 1 112 ? -9.331 3.496 -12.726 1.00 81.69 112 GLU A N 1
ATOM 928 C CA . GLU A 1 112 ? -9.061 2.805 -13.987 1.00 81.69 112 GLU A CA 1
ATOM 929 C C . GLU A 1 112 ? -8.650 1.354 -13.753 1.00 81.69 112 GLU A C 1
ATOM 931 O O . GLU A 1 112 ? -9.148 0.469 -14.446 1.00 81.69 112 GLU A O 1
ATOM 936 N N . MET A 1 113 ? -7.831 1.084 -12.736 1.00 80.38 113 MET A N 1
ATOM 937 C CA . MET A 1 113 ? -7.481 -0.281 -12.359 1.00 80.38 113 MET A CA 1
ATOM 938 C C . MET A 1 113 ? -8.714 -1.087 -11.950 1.00 80.38 113 MET A C 1
ATOM 940 O O . MET A 1 113 ? -8.926 -2.160 -12.510 1.00 80.38 113 MET A O 1
ATOM 944 N N . VAL A 1 114 ? -9.550 -0.592 -11.026 1.00 79.25 114 VAL A N 1
ATOM 945 C CA . VAL A 1 114 ? -10.760 -1.316 -10.582 1.00 79.25 114 VAL A CA 1
ATOM 946 C C . VAL A 1 114 ? -11.644 -1.650 -11.785 1.00 79.25 114 VAL A C 1
ATOM 948 O O . VAL A 1 114 ? -12.039 -2.801 -11.947 1.00 79.25 114 VAL A O 1
ATOM 951 N N . ARG A 1 115 ? -11.868 -0.678 -12.680 1.00 79.12 115 ARG A N 1
ATOM 952 C CA . ARG A 1 115 ? -12.670 -0.855 -13.900 1.00 79.12 115 ARG A CA 1
ATOM 953 C C . ARG A 1 115 ? -12.068 -1.883 -14.864 1.00 79.12 115 ARG A C 1
ATOM 955 O O . ARG A 1 115 ? -12.791 -2.678 -15.455 1.00 79.12 115 ARG A O 1
ATOM 962 N N . ARG A 1 116 ? -10.747 -1.857 -15.067 1.00 71.62 116 ARG A N 1
ATOM 963 C CA . ARG A 1 116 ? -10.035 -2.718 -16.034 1.00 71.62 116 ARG A CA 1
ATOM 964 C C . ARG A 1 116 ? -9.760 -4.121 -15.490 1.00 71.62 116 ARG A C 1
ATOM 966 O O . ARG A 1 116 ? -9.562 -5.047 -16.269 1.00 71.62 116 ARG A O 1
ATOM 973 N N . THR A 1 117 ? -9.775 -4.294 -14.170 1.00 68.12 117 THR A N 1
ATOM 974 C CA . THR A 1 117 ? -9.565 -5.586 -13.497 1.00 68.12 117 THR A CA 1
ATOM 975 C C . THR A 1 117 ? -10.862 -6.268 -13.064 1.00 68.12 117 THR A C 1
ATOM 977 O O . THR A 1 117 ? -10.807 -7.408 -12.601 1.00 68.12 117 THR A O 1
ATOM 980 N N . ASP A 1 118 ? -12.027 -5.641 -13.285 1.00 69.44 118 ASP A N 1
ATOM 981 C CA . ASP A 1 118 ? -13.353 -6.224 -13.025 1.00 69.44 118 ASP A CA 1
ATOM 982 C C . ASP A 1 118 ? -13.500 -7.639 -13.607 1.00 69.44 118 ASP A C 1
ATOM 984 O O . ASP A 1 118 ? -14.044 -8.527 -12.952 1.00 69.44 118 ASP A O 1
ATOM 988 N N . PHE A 1 119 ? -12.933 -7.882 -14.793 1.00 65.38 119 PHE A N 1
ATOM 989 C CA . PHE A 1 119 ? -12.954 -9.187 -15.458 1.00 65.38 119 PHE A CA 1
ATOM 990 C C . PHE A 1 119 ? -12.205 -10.293 -14.685 1.00 65.38 119 PHE A C 1
ATOM 992 O O . PHE A 1 119 ? -12.572 -11.464 -14.767 1.00 65.38 119 PHE A O 1
ATOM 999 N N . TYR A 1 120 ? -11.175 -9.938 -13.909 1.00 64.00 120 TYR A N 1
ATOM 1000 C CA . TYR A 1 120 ? -10.298 -10.883 -13.204 1.00 64.00 120 TYR A CA 1
ATOM 1001 C C . TYR A 1 120 ? -10.594 -11.006 -11.707 1.00 64.00 120 TYR A C 1
ATOM 1003 O O . TYR A 1 120 ? -9.915 -11.773 -11.024 1.00 64.00 120 TYR A O 1
ATOM 1011 N N . LYS A 1 121 ? -11.614 -10.314 -11.180 1.00 63.00 121 LYS A N 1
ATOM 1012 C CA . LYS A 1 121 ? -11.968 -10.343 -9.746 1.00 63.00 121 LYS A CA 1
ATOM 1013 C C . LYS A 1 121 ? -12.209 -11.752 -9.193 1.00 63.00 121 LYS A C 1
ATOM 1015 O O . LYS A 1 121 ? -11.998 -11.989 -8.007 1.00 63.00 121 LYS A O 1
ATOM 1020 N N . HIS A 1 122 ? -12.618 -12.692 -10.045 1.00 65.31 122 HIS A N 1
ATOM 1021 C CA . HIS A 1 122 ? -12.866 -14.087 -9.670 1.00 65.31 122 HIS A CA 1
ATOM 1022 C C . HIS A 1 122 ? -11.599 -14.951 -9.586 1.00 65.31 122 HIS A C 1
ATOM 1024 O O . HIS A 1 122 ? -11.659 -16.068 -9.075 1.00 65.31 122 HIS A O 1
ATOM 1030 N N . LEU A 1 123 ? -10.456 -14.466 -10.076 1.00 67.69 123 LEU A N 1
ATOM 1031 C CA . LEU A 1 123 ? -9.187 -15.175 -9.977 1.00 67.69 123 LEU A CA 1
ATOM 1032 C C . LEU A 1 123 ? -8.497 -14.822 -8.646 1.00 67.69 123 LEU A C 1
ATOM 1034 O O . LEU A 1 123 ? -8.176 -13.650 -8.425 1.00 67.69 123 LEU A O 1
ATOM 1038 N N . PRO A 1 124 ? -8.205 -15.807 -7.773 1.00 67.69 124 PRO A N 1
ATOM 1039 C CA . PRO A 1 124 ? -7.674 -15.547 -6.432 1.00 67.69 124 PRO A CA 1
ATOM 1040 C C . PRO A 1 124 ? -6.392 -14.702 -6.405 1.00 67.69 124 PRO A C 1
ATOM 1042 O O . PRO A 1 124 ? -6.253 -13.816 -5.563 1.00 67.69 124 PRO A O 1
ATOM 1045 N N . THR A 1 125 ? -5.467 -14.933 -7.342 1.00 67.06 125 THR A N 1
ATOM 1046 C CA . THR A 1 125 ? -4.204 -14.179 -7.435 1.00 67.06 125 THR A CA 1
ATOM 1047 C C . THR A 1 125 ? -4.447 -12.699 -7.736 1.00 67.06 125 THR A C 1
ATOM 1049 O O . THR A 1 125 ? -3.892 -11.831 -7.068 1.00 67.06 125 THR A O 1
ATOM 1052 N N . HIS A 1 126 ? -5.342 -12.399 -8.680 1.00 71.12 126 HIS A N 1
ATOM 1053 C CA . HIS A 1 126 ? -5.675 -11.023 -9.046 1.00 71.12 126 HIS A CA 1
ATOM 1054 C C . HIS A 1 126 ? -6.453 -10.316 -7.937 1.00 71.12 126 HIS A C 1
ATOM 1056 O O . HIS A 1 126 ? -6.169 -9.158 -7.642 1.00 71.12 126 HIS A O 1
ATOM 1062 N N . ARG A 1 127 ? -7.365 -11.023 -7.258 1.00 77.00 127 ARG A N 1
ATOM 1063 C CA . ARG A 1 127 ? -8.070 -10.495 -6.084 1.00 77.00 127 ARG A CA 1
ATOM 1064 C C . ARG A 1 127 ? -7.089 -10.036 -5.004 1.00 77.00 127 ARG A C 1
ATOM 1066 O O . ARG A 1 127 ? -7.226 -8.921 -4.516 1.00 77.00 127 ARG A O 1
ATOM 1073 N N . ARG A 1 128 ? -6.068 -10.835 -4.677 1.00 78.19 128 ARG A N 1
ATOM 1074 C CA . ARG A 1 128 ? -5.041 -10.452 -3.688 1.00 78.19 128 ARG A CA 1
ATOM 1075 C C . ARG A 1 128 ? -4.265 -9.199 -4.088 1.00 78.19 128 ARG A C 1
ATOM 1077 O O . ARG A 1 128 ? -4.061 -8.328 -3.246 1.00 78.19 128 ARG A O 1
ATOM 1084 N N . LEU A 1 129 ? -3.874 -9.081 -5.357 1.00 75.56 129 LEU A N 1
ATOM 1085 C CA . LEU A 1 129 ? -3.168 -7.897 -5.860 1.00 75.56 129 LEU A CA 1
ATOM 1086 C C . LEU A 1 129 ? -4.044 -6.638 -5.792 1.00 75.56 129 LEU A C 1
ATOM 1088 O O . LEU A 1 129 ? -3.591 -5.601 -5.309 1.00 75.56 129 LEU A O 1
ATOM 1092 N N . ILE A 1 130 ? -5.312 -6.744 -6.204 1.00 81.19 130 ILE A N 1
ATOM 1093 C CA . ILE A 1 130 ? -6.293 -5.653 -6.117 1.00 81.19 130 ILE A CA 1
ATOM 1094 C C . ILE A 1 130 ? -6.487 -5.231 -4.656 1.00 81.19 130 ILE A C 1
ATOM 1096 O O . ILE A 1 130 ? -6.405 -4.044 -4.349 1.00 81.19 130 ILE A O 1
ATOM 1100 N N . THR A 1 131 ? -6.685 -6.191 -3.748 1.00 85.94 131 THR A N 1
ATOM 1101 C CA . THR A 1 131 ? -6.824 -5.944 -2.306 1.00 85.94 131 THR A CA 1
ATOM 1102 C C . THR A 1 131 ? -5.600 -5.228 -1.739 1.00 85.94 131 THR A C 1
ATOM 1104 O O . THR A 1 131 ? -5.737 -4.197 -1.085 1.00 85.94 131 THR A O 1
ATOM 1107 N N . SER A 1 132 ? -4.397 -5.743 -2.009 1.00 84.06 132 SER A N 1
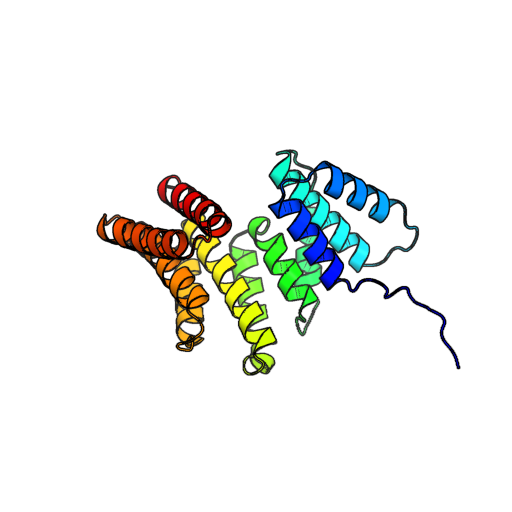ATOM 1108 C CA . SER A 1 132 ? -3.145 -5.154 -1.522 1.00 84.06 132 SER A CA 1
ATOM 1109 C C . SER A 1 132 ? -2.974 -3.717 -2.011 1.00 84.06 132 SER A C 1
ATOM 1111 O O . SER A 1 132 ? -2.570 -2.837 -1.252 1.00 84.06 132 SER A O 1
ATOM 1113 N N . MET A 1 133 ? -3.315 -3.456 -3.272 1.00 85.56 133 MET A N 1
ATOM 1114 C CA . MET A 1 133 ? -3.206 -2.122 -3.841 1.00 85.56 133 MET A CA 1
ATOM 1115 C C . MET A 1 133 ? -4.255 -1.155 -3.274 1.00 85.56 133 MET A C 1
ATOM 1117 O O . MET A 1 133 ? -3.905 -0.032 -2.914 1.00 85.56 133 MET A O 1
ATOM 1121 N N . LEU A 1 134 ? -5.506 -1.594 -3.108 1.00 90.38 134 LEU A N 1
ATOM 1122 C CA . LEU A 1 134 ? -6.541 -0.794 -2.449 1.00 90.38 134 LEU A CA 1
ATOM 1123 C C . LEU A 1 134 ? -6.169 -0.468 -0.998 1.00 90.38 134 LEU A C 1
ATOM 1125 O O . LEU A 1 134 ? -6.411 0.652 -0.559 1.00 90.38 134 LEU A O 1
ATOM 1129 N N . PHE A 1 135 ? -5.529 -1.389 -0.270 1.00 92.31 135 PHE A N 1
ATOM 1130 C CA . PHE A 1 135 ? -4.992 -1.091 1.060 1.00 92.31 135 PHE A CA 1
ATOM 1131 C C . PHE A 1 135 ? -3.898 -0.026 1.030 1.00 92.31 135 PHE A C 1
ATOM 1133 O O . PHE A 1 135 ? -3.902 0.848 1.894 1.00 92.31 135 PHE A O 1
ATOM 1140 N N . ASN A 1 136 ? -2.989 -0.066 0.052 1.00 90.06 136 ASN A N 1
ATOM 1141 C CA . ASN A 1 136 ? -1.963 0.969 -0.107 1.00 90.06 136 ASN A CA 1
ATOM 1142 C C . ASN A 1 136 ? -2.593 2.336 -0.426 1.00 90.06 136 ASN A C 1
ATOM 1144 O O . ASN A 1 136 ? -2.228 3.336 0.188 1.00 90.06 136 ASN A O 1
ATOM 1148 N N . ALA A 1 137 ? -3.587 2.383 -1.318 1.00 92.38 137 ALA A N 1
ATOM 1149 C CA . ALA A 1 137 ? -4.286 3.622 -1.661 1.00 92.38 137 ALA A CA 1
ATOM 1150 C C . ALA A 1 137 ? -5.089 4.175 -0.473 1.00 92.38 137 ALA A C 1
ATOM 1152 O O . ALA A 1 137 ? -5.065 5.381 -0.205 1.00 92.38 137 ALA A O 1
ATOM 1153 N N . PHE A 1 138 ? -5.760 3.294 0.274 1.00 95.38 138 PHE A N 1
ATOM 1154 C CA . PHE A 1 138 ? -6.506 3.658 1.473 1.00 95.38 138 PHE A CA 1
ATOM 1155 C C . PHE A 1 138 ? -5.577 4.203 2.559 1.00 95.38 138 PHE A C 1
ATOM 1157 O O . PHE A 1 138 ? -5.790 5.315 3.042 1.00 95.38 138 PHE A O 1
ATOM 1164 N N . SER A 1 139 ? -4.517 3.463 2.899 1.00 94.25 139 SER A N 1
ATOM 1165 C CA . SER A 1 139 ? -3.590 3.838 3.968 1.00 94.25 139 SER A CA 1
ATOM 1166 C C . SER A 1 139 ? -2.896 5.169 3.682 1.00 94.25 139 SER A C 1
ATOM 1168 O O . SER A 1 139 ? -2.847 6.026 4.568 1.00 94.25 139 SER A O 1
ATOM 1170 N N . LEU A 1 140 ? -2.452 5.379 2.439 1.00 92.50 140 LEU A N 1
ATOM 1171 C CA . LEU A 1 140 ? -1.819 6.616 1.992 1.00 92.50 140 LEU A CA 1
ATOM 1172 C C . LEU A 1 140 ? -2.789 7.803 2.017 1.00 92.50 140 LEU A C 1
ATOM 1174 O O . LEU A 1 140 ? -2.406 8.898 2.420 1.00 92.50 140 LEU A O 1
ATOM 1178 N N . SER A 1 141 ? -4.050 7.599 1.631 1.00 94.31 141 SER A N 1
ATOM 1179 C CA . SER A 1 141 ? -5.062 8.665 1.665 1.00 94.31 141 SER A CA 1
ATOM 1180 C C . SER A 1 141 ? -5.397 9.089 3.096 1.00 94.31 141 SER A C 1
ATOM 1182 O O . SER A 1 141 ? -5.547 10.281 3.358 1.00 94.31 141 SER A O 1
ATOM 1184 N N . VAL A 1 142 ? -5.442 8.134 4.032 1.00 95.56 142 VAL A N 1
ATOM 1185 C CA . VAL A 1 142 ? -5.582 8.409 5.472 1.00 95.56 142 VAL A CA 1
ATOM 1186 C C . VAL A 1 142 ? -4.368 9.172 6.006 1.00 95.56 142 VAL A C 1
ATOM 1188 O O . VAL A 1 142 ? -4.534 10.167 6.708 1.00 95.56 142 VAL A O 1
ATOM 1191 N N . GLU A 1 143 ? -3.151 8.753 5.644 1.00 93.06 143 GLU A N 1
ATOM 1192 C CA . GLU A 1 143 ? -1.909 9.423 6.057 1.00 93.06 143 GLU A CA 1
ATOM 1193 C C . GLU A 1 143 ? -1.833 10.868 5.532 1.00 93.06 143 GLU A C 1
ATOM 1195 O O . GLU A 1 143 ? -1.431 11.775 6.257 1.00 93.06 143 GLU A O 1
ATOM 1200 N N . ARG A 1 144 ? -2.299 11.105 4.300 1.00 91.94 144 ARG A N 1
ATOM 1201 C CA . ARG A 1 144 ? -2.377 12.433 3.663 1.00 91.94 144 ARG A CA 1
ATOM 1202 C C . ARG A 1 144 ? -3.582 13.272 4.102 1.00 91.94 144 ARG A C 1
ATOM 1204 O O . ARG A 1 144 ? -3.791 14.353 3.555 1.00 91.94 144 ARG A O 1
ATOM 1211 N N . ASN A 1 145 ? -4.388 12.786 5.045 1.00 92.31 145 ASN A N 1
ATOM 1212 C CA . ASN A 1 145 ? -5.622 13.426 5.503 1.00 92.31 145 ASN A CA 1
ATOM 1213 C C . ASN A 1 145 ? -6.646 13.713 4.377 1.00 92.31 145 ASN A C 1
ATOM 1215 O O . ASN A 1 145 ? -7.481 14.610 4.501 1.00 92.31 145 ASN A O 1
ATOM 1219 N N . ASN A 1 146 ? -6.610 12.958 3.269 1.00 93.00 146 ASN A N 1
ATOM 1220 C CA . ASN A 1 146 ? -7.639 13.039 2.231 1.00 93.00 146 ASN A CA 1
ATOM 1221 C C . ASN A 1 146 ? -8.771 12.050 2.529 1.00 93.00 146 ASN A C 1
ATOM 1223 O O . ASN A 1 146 ? -8.823 10.931 2.016 1.00 93.00 146 ASN A O 1
ATOM 1227 N N . ILE A 1 147 ? -9.697 12.506 3.365 1.00 93.06 147 ILE A N 1
ATOM 1228 C CA . ILE A 1 147 ? -10.831 11.724 3.859 1.00 93.06 147 ILE A CA 1
ATOM 1229 C C . ILE A 1 147 ? -11.790 11.288 2.744 1.00 93.06 147 ILE A C 1
ATOM 1231 O O . ILE A 1 147 ? -12.334 10.188 2.820 1.00 93.06 147 ILE A O 1
ATOM 1235 N N . VAL A 1 148 ? -11.993 12.122 1.719 1.00 92.94 148 VAL A N 1
ATOM 1236 C CA . VAL A 1 148 ? -12.931 11.835 0.617 1.00 92.94 148 VAL A CA 1
ATOM 1237 C C . VAL A 1 148 ? -12.428 10.667 -0.227 1.00 92.94 148 VAL A C 1
ATOM 1239 O O . VAL A 1 148 ? -13.179 9.751 -0.554 1.00 92.94 148 VAL A O 1
ATOM 1242 N N . ASP A 1 149 ? -11.137 10.661 -0.546 1.00 93.50 149 ASP A N 1
ATOM 1243 C CA . ASP A 1 149 ? -10.545 9.551 -1.287 1.00 93.50 149 ASP A CA 1
ATOM 1244 C C . ASP A 1 149 ? -10.462 8.294 -0.416 1.00 93.50 149 ASP A C 1
ATOM 1246 O O . ASP A 1 149 ? -10.763 7.191 -0.873 1.00 93.50 149 ASP A O 1
ATOM 1250 N N . ALA A 1 150 ? -10.110 8.457 0.863 1.00 95.62 150 ALA A N 1
ATOM 1251 C CA . ALA A 1 150 ? -10.055 7.359 1.816 1.00 95.62 150 ALA A CA 1
ATOM 1252 C C . ALA A 1 150 ? -11.417 6.659 1.982 1.00 95.62 150 ALA A C 1
ATOM 1254 O O . ALA A 1 150 ? -11.459 5.428 2.025 1.00 95.62 150 ALA A O 1
ATOM 1255 N N . SER A 1 151 ? -12.531 7.403 2.012 1.00 95.31 151 SER A N 1
ATOM 1256 C CA . SER A 1 151 ? -13.869 6.806 2.112 1.00 95.31 151 SER A CA 1
ATOM 1257 C C . SER A 1 151 ? -14.217 5.962 0.886 1.00 95.31 151 SER A C 1
ATOM 1259 O O . SER A 1 151 ? -14.767 4.875 1.039 1.00 95.31 151 SER A O 1
ATOM 1261 N N . TYR A 1 152 ? -13.825 6.399 -0.315 1.00 94.06 152 TYR A N 1
ATOM 1262 C CA . TYR A 1 152 ? -13.997 5.603 -1.533 1.00 94.06 152 TYR A CA 1
ATOM 1263 C C . TYR A 1 152 ? -13.256 4.259 -1.440 1.00 94.06 152 TYR A C 1
ATOM 1265 O O . TYR A 1 152 ? -13.842 3.207 -1.695 1.00 94.06 152 TYR A O 1
ATOM 1273 N N . TYR A 1 153 ? -11.983 4.255 -1.027 1.00 93.94 153 TYR A N 1
ATOM 1274 C CA . TYR A 1 153 ? -11.228 3.001 -0.909 1.00 93.94 153 TYR A CA 1
ATOM 1275 C C . TYR A 1 153 ? -11.774 2.081 0.184 1.00 93.94 153 TYR A C 1
ATOM 1277 O O . TYR A 1 153 ? -11.817 0.865 -0.012 1.00 93.94 153 TYR A O 1
ATOM 1285 N N . ARG A 1 154 ? -12.243 2.648 1.302 1.00 94.94 154 ARG A N 1
ATOM 1286 C CA . ARG A 1 154 ? -12.936 1.903 2.3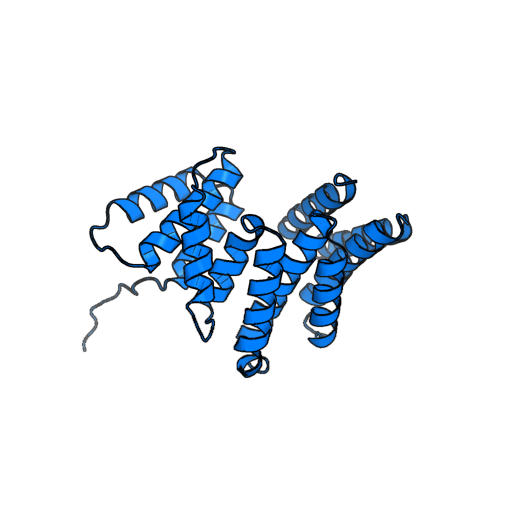59 1.00 94.94 154 ARG A CA 1
ATOM 1287 C C . ARG A 1 154 ? -14.152 1.161 1.802 1.00 94.94 154 ARG A C 1
ATOM 1289 O O . ARG A 1 154 ? -14.279 -0.039 2.027 1.00 94.94 154 ARG A O 1
ATOM 1296 N N . GLU A 1 155 ? -15.012 1.844 1.046 1.00 92.44 155 GLU A N 1
ATOM 1297 C CA . GLU A 1 155 ? -16.195 1.237 0.422 1.00 92.44 155 GLU A CA 1
ATOM 1298 C C . GLU A 1 155 ? -15.819 0.118 -0.557 1.00 92.44 155 GLU A C 1
ATOM 1300 O O . GLU A 1 155 ? -16.401 -0.967 -0.507 1.00 92.44 155 GLU A O 1
ATOM 1305 N N . GLN A 1 156 ? -14.802 0.339 -1.395 1.00 89.81 156 GLN A N 1
ATOM 1306 C CA . GLN A 1 156 ? -14.308 -0.684 -2.319 1.00 89.81 156 GLN A CA 1
ATOM 1307 C C . GLN A 1 156 ? -13.785 -1.930 -1.586 1.00 89.81 156 GLN A C 1
ATOM 1309 O O . GLN A 1 156 ? -14.053 -3.046 -2.026 1.00 89.81 156 GLN A O 1
ATOM 1314 N N . LEU A 1 157 ? -13.064 -1.762 -0.473 1.00 90.69 157 LEU A N 1
ATOM 1315 C CA . LEU A 1 157 ? -12.530 -2.871 0.326 1.00 90.69 157 LEU A CA 1
ATOM 1316 C C . LEU A 1 157 ? -13.637 -3.668 1.030 1.00 90.69 157 LEU A C 1
ATOM 1318 O O . LEU A 1 157 ? -13.568 -4.894 1.063 1.00 90.69 157 LEU A O 1
ATOM 1322 N N . VAL A 1 158 ? -14.687 -3.005 1.529 1.00 89.50 158 VAL A N 1
ATOM 1323 C CA . VAL A 1 158 ? -15.853 -3.681 2.134 1.00 89.50 158 VAL A CA 1
ATOM 1324 C C . VAL A 1 158 ? -16.555 -4.594 1.123 1.00 89.50 158 VAL A C 1
ATOM 1326 O O . VAL A 1 158 ? -16.988 -5.692 1.474 1.00 89.50 158 VAL A O 1
ATOM 1329 N N . GLN A 1 159 ? -16.628 -4.184 -0.146 1.00 85.81 159 GLN A N 1
ATOM 1330 C CA . GLN A 1 159 ? -17.264 -4.971 -1.208 1.00 85.81 159 GLN A CA 1
ATOM 1331 C C . GLN A 1 159 ? -16.485 -6.234 -1.602 1.00 85.81 159 GLN A C 1
ATOM 1333 O O . GLN A 1 159 ? -17.074 -7.139 -2.189 1.00 85.81 159 GLN A O 1
ATOM 1338 N N . LEU A 1 160 ? -15.186 -6.327 -1.292 1.00 81.50 160 LEU A N 1
ATOM 1339 C CA . LEU A 1 160 ? -14.372 -7.490 -1.661 1.00 81.50 160 LEU A CA 1
ATOM 1340 C C . LEU A 1 160 ? -14.670 -8.744 -0.828 1.00 81.50 160 LEU A C 1
ATOM 1342 O O . LEU A 1 160 ? -14.222 -9.815 -1.222 1.00 81.50 160 LEU A O 1
ATOM 1346 N N . PHE A 1 161 ? -15.436 -8.619 0.266 1.00 74.12 161 PHE A N 1
ATOM 1347 C CA . PHE A 1 161 ? -15.875 -9.706 1.151 1.00 74.12 161 PHE A CA 1
ATOM 1348 C C . PHE A 1 161 ? -14.754 -10.700 1.498 1.00 74.12 161 PHE A C 1
ATOM 1350 O O . PHE A 1 161 ? -14.634 -11.763 0.889 1.00 74.12 161 PHE A O 1
ATOM 1357 N N . PHE A 1 162 ? -13.914 -10.359 2.480 1.00 83.44 162 PHE A N 1
ATOM 1358 C CA . PHE A 1 162 ? -12.830 -11.246 2.911 1.00 83.44 162 PHE A CA 1
ATOM 1359 C C . PHE A 1 162 ? -13.372 -12.529 3.551 1.00 83.44 162 PHE A C 1
ATOM 1361 O O . PHE A 1 162 ? -14.181 -12.448 4.477 1.00 83.44 162 PHE A O 1
ATOM 1368 N N . ASP A 1 163 ? -12.903 -13.698 3.123 1.00 83.88 163 ASP A N 1
ATOM 1369 C CA . ASP A 1 163 ? -13.302 -15.000 3.672 1.00 83.88 163 ASP A CA 1
ATOM 1370 C C . ASP A 1 163 ? -12.718 -15.226 5.081 1.00 83.88 163 ASP A C 1
ATOM 1372 O O . ASP A 1 163 ? -11.834 -14.497 5.533 1.00 83.88 163 ASP A O 1
ATOM 1376 N N . GLU A 1 164 ? -13.216 -16.226 5.819 1.00 85.12 164 GLU A N 1
ATOM 1377 C CA . GLU A 1 164 ? -12.798 -16.488 7.213 1.00 85.12 164 GLU A CA 1
ATOM 1378 C C . GLU A 1 164 ? -11.286 -16.724 7.351 1.00 85.12 164 GLU A C 1
ATOM 1380 O O . GLU A 1 164 ? -10.677 -16.324 8.341 1.00 85.12 164 GLU A O 1
ATOM 1385 N N . THR A 1 165 ? -10.664 -17.315 6.332 1.00 88.25 165 THR A N 1
ATOM 1386 C CA . THR A 1 165 ? -9.227 -17.607 6.306 1.00 88.25 165 THR A CA 1
ATOM 1387 C C . THR A 1 165 ? -8.355 -16.399 5.950 1.00 88.25 165 THR A C 1
ATOM 1389 O O . THR A 1 165 ? -7.142 -16.458 6.134 1.00 88.25 165 THR A O 1
ATOM 1392 N N . GLU A 1 166 ? -8.936 -15.303 5.451 1.00 88.62 166 GLU A N 1
ATOM 1393 C CA . GLU A 1 166 ? -8.232 -14.063 5.070 1.00 88.62 166 GLU A CA 1
ATOM 1394 C C . GLU A 1 166 ? -8.029 -13.157 6.302 1.00 88.62 166 GLU A C 1
ATOM 1396 O O . GLU A 1 166 ? -8.455 -12.001 6.369 1.00 88.62 166 GLU A O 1
ATOM 1401 N N . LEU A 1 167 ? -7.417 -13.731 7.344 1.00 91.88 167 LEU A N 1
ATOM 1402 C CA . LEU A 1 167 ? -7.253 -13.099 8.656 1.00 91.88 167 LEU A CA 1
ATOM 1403 C C . LEU A 1 167 ? -6.352 -11.862 8.602 1.00 91.88 167 LEU A C 1
ATOM 1405 O O . LEU A 1 167 ? -6.600 -10.888 9.313 1.00 91.88 167 LEU A O 1
ATOM 1409 N N . TYR A 1 168 ? -5.312 -11.895 7.765 1.00 91.06 168 TYR A N 1
ATOM 1410 C CA . TYR A 1 168 ? -4.377 -10.782 7.636 1.00 91.06 168 TYR A CA 1
ATOM 1411 C C . TYR A 1 168 ? -5.047 -9.571 6.984 1.00 91.06 168 TYR A C 1
ATOM 1413 O O . TYR A 1 168 ? -4.964 -8.467 7.514 1.00 91.06 168 TYR A O 1
ATOM 1421 N N . GLU A 1 169 ? -5.769 -9.777 5.885 1.00 91.62 169 GLU A N 1
ATOM 1422 C CA . GLU A 1 169 ? -6.510 -8.738 5.173 1.00 91.62 169 GLU A CA 1
ATOM 1423 C C . GLU A 1 169 ? -7.556 -8.089 6.085 1.00 91.62 169 GLU A C 1
ATOM 1425 O O . GLU A 1 169 ? -7.639 -6.864 6.158 1.00 91.62 169 GLU A O 1
ATOM 1430 N N . ARG A 1 170 ? -8.297 -8.894 6.858 1.00 93.94 170 ARG A N 1
ATOM 1431 C CA . ARG A 1 170 ? -9.261 -8.395 7.852 1.00 93.94 170 ARG A CA 1
ATOM 1432 C C . ARG A 1 170 ? -8.594 -7.558 8.943 1.00 93.94 170 ARG A C 1
ATOM 1434 O O . ARG A 1 170 ? -9.106 -6.496 9.293 1.00 93.94 170 ARG A O 1
ATOM 1441 N N . LEU A 1 171 ? -7.453 -8.011 9.465 1.00 95.56 171 LEU A N 1
ATOM 1442 C CA . LEU A 1 171 ? -6.694 -7.281 10.483 1.00 95.56 171 LEU A CA 1
ATOM 1443 C C . LEU A 1 171 ? -6.170 -5.946 9.942 1.00 95.56 171 LEU A C 1
ATOM 1445 O O . LEU A 1 171 ? -6.302 -4.922 10.609 1.00 95.56 171 LEU A O 1
ATOM 1449 N N . VAL A 1 172 ? -5.607 -5.944 8.731 1.00 95.06 172 VAL A N 1
ATOM 1450 C CA . VAL A 1 172 ? -5.107 -4.731 8.068 1.00 95.06 172 VAL A CA 1
ATOM 1451 C C . VAL A 1 172 ? -6.243 -3.752 7.787 1.00 95.06 172 VAL A C 1
ATOM 1453 O O . VAL A 1 172 ? -6.095 -2.564 8.072 1.00 95.06 172 VAL A O 1
ATOM 1456 N N . PHE A 1 173 ? -7.386 -4.238 7.295 1.00 96.31 173 PHE A N 1
ATOM 1457 C CA . PHE A 1 173 ? -8.573 -3.409 7.106 1.00 96.31 173 PHE A CA 1
ATOM 1458 C C . PHE A 1 173 ? -8.996 -2.747 8.418 1.00 96.31 173 PHE A C 1
ATOM 1460 O O . PHE A 1 173 ? -9.119 -1.528 8.454 1.00 96.31 173 PHE A O 1
ATOM 1467 N N . HIS A 1 174 ? -9.142 -3.517 9.503 1.00 96.88 174 HIS A N 1
ATOM 1468 C CA . HIS A 1 174 ? -9.554 -2.982 10.808 1.00 96.88 174 HIS A CA 1
ATOM 1469 C C . HIS A 1 174 ? -8.569 -1.939 11.349 1.00 96.88 174 HIS A C 1
ATOM 1471 O O . HIS A 1 174 ? -8.983 -0.918 11.900 1.00 96.88 174 HIS A O 1
ATOM 1477 N N . LEU A 1 175 ? -7.264 -2.152 11.153 1.00 97.94 175 LEU A N 1
ATOM 1478 C CA . LEU A 1 175 ? -6.225 -1.211 11.570 1.00 97.94 175 LEU A CA 1
ATOM 1479 C C . LEU A 1 175 ? -6.322 0.117 10.807 1.00 97.94 175 LEU A C 1
ATOM 1481 O O . LEU A 1 175 ? -6.389 1.171 11.441 1.00 97.94 175 LEU A O 1
ATOM 1485 N N . ILE A 1 176 ? -6.349 0.079 9.469 1.00 97.69 176 ILE A N 1
ATOM 1486 C CA . ILE A 1 176 ? -6.426 1.299 8.647 1.00 97.69 176 ILE A CA 1
ATOM 1487 C C . ILE A 1 176 ? -7.774 1.999 8.859 1.00 97.69 176 ILE A C 1
ATOM 1489 O O . ILE A 1 176 ? -7.821 3.225 8.952 1.00 97.69 176 ILE A O 1
ATOM 1493 N N . ASP A 1 177 ? -8.863 1.241 9.004 1.00 97.50 177 ASP A N 1
ATOM 1494 C CA . ASP A 1 177 ? -10.189 1.792 9.284 1.00 97.50 177 ASP A CA 1
ATOM 1495 C C . ASP A 1 177 ? -10.230 2.521 10.631 1.00 97.50 177 ASP A C 1
ATOM 1497 O O . ASP A 1 177 ? -10.777 3.616 10.735 1.00 97.50 177 ASP A O 1
ATOM 1501 N N . SER A 1 178 ? -9.571 1.971 11.652 1.00 97.81 178 SER A N 1
ATOM 1502 C CA . SER A 1 178 ? -9.412 2.643 12.945 1.00 97.81 178 SER A CA 1
ATOM 1503 C C . SER A 1 178 ? -8.626 3.950 12.801 1.00 97.81 178 SER A C 1
ATOM 1505 O O . SER A 1 178 ? -8.997 4.958 13.401 1.00 97.81 178 SER A O 1
ATOM 1507 N N . CYS A 1 179 ? -7.570 3.974 11.978 1.00 97.25 179 CYS A N 1
ATOM 1508 C CA . CYS A 1 179 ? -6.826 5.195 11.647 1.00 97.25 179 CYS A CA 1
ATOM 1509 C C . CYS A 1 179 ? -7.706 6.239 10.941 1.00 97.25 179 CYS A C 1
ATOM 1511 O O . CYS A 1 179 ? -7.691 7.410 11.322 1.00 97.25 179 CYS A O 1
ATOM 1513 N N . TYR A 1 180 ? -8.513 5.816 9.967 1.00 97.25 180 TYR A N 1
ATOM 1514 C CA . TYR A 1 180 ? -9.486 6.670 9.286 1.00 97.25 180 TYR A CA 1
ATOM 1515 C C . TYR A 1 180 ? -10.522 7.247 10.264 1.00 97.25 180 TYR A C 1
ATOM 1517 O O . TYR A 1 180 ? -10.733 8.459 10.306 1.00 97.25 180 TYR A O 1
ATOM 1525 N N . ASN A 1 181 ? -11.131 6.400 11.099 1.00 96.94 181 ASN A N 1
ATOM 1526 C CA . ASN A 1 181 ? -12.130 6.825 12.078 1.00 96.94 181 ASN A CA 1
ATOM 1527 C C . ASN A 1 181 ? -11.515 7.776 13.119 1.00 96.94 181 ASN A C 1
ATOM 1529 O O . ASN A 1 181 ? -12.149 8.760 13.491 1.00 96.94 181 ASN A O 1
AT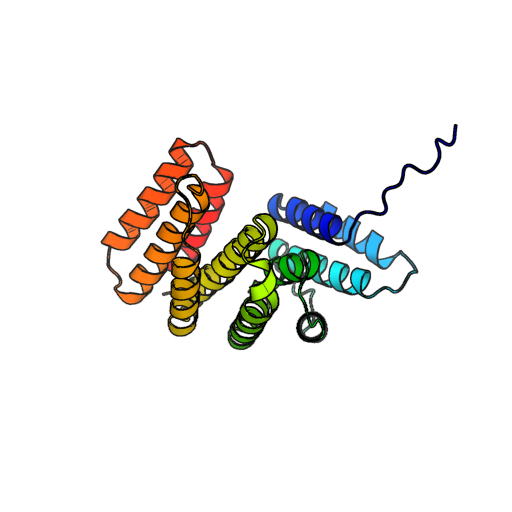OM 1533 N N . PHE A 1 182 ? -10.259 7.558 13.527 1.00 96.44 182 PHE A N 1
ATOM 1534 C CA . PHE A 1 182 ? -9.535 8.497 14.385 1.00 96.44 182 PHE A CA 1
ATOM 1535 C C . PHE A 1 182 ? -9.365 9.872 13.730 1.00 96.44 182 PHE A C 1
ATOM 1537 O O . PHE A 1 182 ? -9.633 10.874 14.383 1.00 96.44 182 PHE A O 1
ATOM 1544 N N . LYS A 1 183 ? -8.988 9.945 12.446 1.00 93.94 183 LYS A N 1
ATOM 1545 C CA . LYS A 1 183 ? -8.911 11.227 11.720 1.00 93.94 183 LYS A CA 1
ATOM 1546 C C . LYS A 1 183 ? -10.265 11.941 11.636 1.00 93.94 183 LYS A C 1
ATOM 1548 O O . LYS A 1 183 ? -10.303 13.166 11.634 1.00 93.94 183 LYS A O 1
ATOM 1553 N N . MET A 1 184 ? -11.365 11.188 11.606 1.00 93.75 184 MET A N 1
ATOM 1554 C CA . MET A 1 184 ? -12.726 11.731 11.554 1.00 93.75 184 MET A CA 1
ATOM 1555 C C . MET A 1 184 ? -13.253 12.223 12.906 1.00 93.75 184 MET A C 1
ATOM 1557 O O . MET A 1 184 ? -13.922 13.253 12.956 1.00 93.75 184 MET A O 1
ATOM 1561 N N . THR A 1 185 ? -13.007 11.482 13.990 1.00 94.44 185 THR A N 1
ATOM 1562 C CA . THR A 1 185 ? -13.663 11.722 15.291 1.00 94.44 185 THR A CA 1
ATOM 1563 C C . THR A 1 185 ? -12.716 12.171 16.399 1.00 94.44 185 THR A C 1
ATOM 1565 O O . THR A 1 185 ? -13.167 12.710 17.407 1.00 94.44 185 THR A O 1
ATOM 1568 N N . ASN A 1 186 ? -11.408 11.956 16.234 1.00 91.56 186 ASN A N 1
ATOM 1569 C CA . ASN A 1 186 ? -10.367 12.167 17.243 1.00 91.56 186 ASN A CA 1
ATOM 1570 C C . ASN A 1 186 ? -10.607 11.396 18.563 1.00 91.56 186 ASN A C 1
ATOM 1572 O O . ASN A 1 186 ? -10.119 11.780 19.627 1.00 91.56 186 ASN A O 1
ATOM 1576 N N . GLU A 1 187 ? -11.372 10.300 18.518 1.00 94.38 187 GLU A N 1
ATOM 1577 C CA . GLU A 1 187 ? -11.687 9.500 19.703 1.00 94.38 187 GLU A CA 1
ATOM 1578 C C . GLU A 1 187 ? -10.577 8.503 20.063 1.00 94.38 187 GLU A C 1
ATOM 1580 O O . GLU A 1 187 ? -10.092 7.740 19.224 1.00 94.38 187 GLU A O 1
ATOM 1585 N N . LEU A 1 188 ? -10.244 8.427 21.356 1.00 93.31 188 LEU A N 1
ATOM 1586 C CA . LEU A 1 188 ? -9.244 7.493 21.892 1.00 93.31 188 LEU A CA 1
ATOM 1587 C C . LEU A 1 188 ? -9.639 6.014 21.734 1.00 93.31 188 LEU A C 1
ATOM 1589 O O . LEU A 1 188 ? -8.763 5.149 21.721 1.00 93.31 188 LEU A O 1
ATOM 1593 N N . SER A 1 189 ? -10.935 5.719 21.592 1.00 96.06 189 SER A N 1
ATOM 1594 C CA . SER A 1 189 ? -11.458 4.379 21.287 1.00 96.06 189 SER A CA 1
ATOM 1595 C C . SER A 1 189 ? -10.788 3.790 20.039 1.00 96.06 189 SER A C 1
ATOM 1597 O O . SER A 1 189 ? -10.340 2.645 20.063 1.00 96.06 189 SER A O 1
ATOM 1599 N N . ASN A 1 190 ? -10.599 4.602 18.997 1.00 96.88 190 ASN A N 1
ATOM 1600 C CA . ASN A 1 190 ? -9.935 4.194 17.762 1.00 96.88 190 ASN A CA 1
ATOM 1601 C C . ASN A 1 190 ? -8.452 3.863 17.976 1.00 96.88 190 ASN A C 1
ATOM 1603 O O . ASN A 1 190 ? -7.938 2.918 17.383 1.00 96.88 190 ASN A O 1
ATOM 1607 N N . ILE A 1 191 ? -7.757 4.586 18.863 1.00 95.56 191 ILE A N 1
ATOM 1608 C CA . ILE A 1 191 ? -6.362 4.272 19.211 1.00 95.56 191 ILE A CA 1
ATOM 1609 C C . ILE A 1 191 ? -6.282 2.904 19.899 1.00 95.56 191 ILE A C 1
ATOM 1611 O O . ILE A 1 191 ? -5.362 2.129 19.631 1.00 95.56 191 ILE A O 1
ATOM 1615 N N . LEU A 1 192 ? -7.251 2.570 20.757 1.00 97.00 192 LEU A N 1
ATOM 1616 C CA . LEU A 1 192 ? -7.313 1.246 21.379 1.00 97.00 192 LEU A CA 1
ATOM 1617 C C . LEU A 1 192 ? -7.500 0.144 20.328 1.00 97.00 192 LEU A C 1
ATOM 1619 O O . LEU A 1 192 ? -6.818 -0.876 20.409 1.00 97.00 192 LEU A O 1
ATOM 1623 N N . GLU A 1 193 ? -8.350 0.355 19.321 1.00 97.81 193 GLU A N 1
ATOM 1624 C CA . GLU A 1 193 ? -8.530 -0.592 18.211 1.00 97.81 193 GLU A CA 1
ATOM 1625 C C . GLU A 1 193 ? -7.245 -0.791 17.390 1.00 97.81 193 GLU A C 1
ATOM 1627 O O . GLU A 1 193 ? -6.849 -1.933 17.128 1.00 97.81 193 GLU A O 1
ATOM 1632 N N . MET A 1 194 ? -6.508 0.287 17.091 1.00 97.75 194 MET A N 1
ATOM 1633 C CA . MET A 1 194 ? -5.183 0.187 16.458 1.00 97.75 194 MET A CA 1
ATOM 1634 C C . MET A 1 194 ? -4.230 -0.677 17.298 1.00 97.75 194 MET A C 1
ATOM 1636 O O . MET A 1 194 ? -3.559 -1.573 16.781 1.00 97.75 194 MET A O 1
ATOM 1640 N N . ARG A 1 195 ? -4.181 -0.450 18.620 1.00 97.44 195 ARG A N 1
ATOM 1641 C CA . ARG A 1 195 ? -3.300 -1.201 19.530 1.00 97.44 195 ARG A CA 1
ATOM 1642 C C . ARG A 1 195 ? -3.701 -2.667 19.665 1.00 97.44 195 ARG A C 1
ATOM 1644 O O . ARG A 1 195 ? -2.808 -3.504 19.780 1.00 97.44 195 ARG A O 1
ATOM 1651 N N . LYS A 1 196 ? -4.993 -3.001 19.592 1.00 97.75 196 LYS A N 1
ATOM 1652 C CA . LYS A 1 196 ? -5.458 -4.398 19.537 1.00 97.75 196 LYS A CA 1
ATOM 1653 C C . LYS A 1 196 ? -4.915 -5.115 18.302 1.00 97.75 196 LYS A C 1
ATOM 1655 O O . LYS A 1 196 ? -4.377 -6.210 18.441 1.00 97.75 196 LYS A O 1
ATOM 1660 N N . CYS A 1 197 ? -4.977 -4.486 17.125 1.00 97.81 197 CYS A N 1
ATOM 1661 C CA . CYS A 1 197 ? -4.425 -5.054 15.888 1.00 97.81 197 CYS A CA 1
ATOM 1662 C C . CYS A 1 197 ? -2.920 -5.329 16.009 1.00 97.81 197 CYS A C 1
ATOM 1664 O O . CYS A 1 197 ? -2.453 -6.417 15.676 1.00 97.81 197 CYS A O 1
ATOM 1666 N N . ILE A 1 198 ? -2.164 -4.371 16.556 1.00 98.06 198 ILE A N 1
ATOM 1667 C CA . ILE A 1 198 ? -0.734 -4.554 16.842 1.00 98.06 198 ILE A CA 1
ATOM 1668 C C . ILE A 1 198 ? -0.503 -5.690 17.850 1.00 98.06 198 ILE A C 1
ATOM 1670 O O . ILE A 1 198 ? 0.424 -6.480 17.683 1.00 98.06 198 ILE A O 1
ATOM 1674 N N . GLY A 1 199 ? -1.352 -5.800 18.874 1.00 97.50 199 GLY A N 1
ATOM 1675 C CA . GLY A 1 199 ? -1.324 -6.893 19.844 1.00 97.50 199 GLY A CA 1
ATOM 1676 C C . GLY A 1 199 ? -1.437 -8.266 19.182 1.00 97.50 199 GLY A C 1
ATOM 1677 O O . GLY A 1 199 ? -0.599 -9.124 19.445 1.00 97.50 199 GLY A O 1
ATOM 1678 N N . PHE A 1 200 ? -2.389 -8.449 18.261 1.00 97.06 200 PHE A N 1
ATOM 1679 C CA . PHE A 1 200 ? -2.524 -9.691 17.491 1.00 97.06 200 PHE A CA 1
ATOM 1680 C C . PHE A 1 200 ? -1.257 -10.031 16.697 1.00 97.06 200 PHE A C 1
ATOM 1682 O O . PHE A 1 200 ? -0.799 -11.171 16.737 1.00 97.06 200 PHE A O 1
ATOM 1689 N N . LEU A 1 201 ? -0.646 -9.050 16.026 1.00 95.81 201 LEU A N 1
ATOM 1690 C CA . LEU A 1 201 ? 0.608 -9.268 15.294 1.00 95.81 201 LEU A CA 1
ATOM 1691 C C . LEU A 1 201 ? 1.765 -9.670 16.225 1.00 95.81 201 LEU A C 1
ATOM 1693 O O . LEU A 1 201 ? 2.552 -10.546 15.867 1.00 95.81 201 LEU A O 1
ATOM 1697 N N . LYS A 1 202 ? 1.847 -9.074 17.424 1.00 96.94 202 LYS A N 1
ATOM 1698 C CA . LYS A 1 202 ? 2.831 -9.447 18.457 1.00 96.94 202 LYS A CA 1
ATOM 1699 C C . LYS A 1 202 ? 2.600 -10.871 18.967 1.00 96.94 202 LYS A C 1
ATOM 1701 O O . LYS A 1 202 ? 3.563 -11.612 19.118 1.00 96.94 202 LYS A O 1
ATOM 1706 N N . THR A 1 203 ? 1.346 -11.275 19.182 1.00 97.69 203 THR A N 1
ATOM 1707 C CA . THR A 1 203 ? 0.992 -12.649 19.584 1.00 97.69 203 THR A CA 1
ATOM 1708 C C . THR A 1 203 ? 1.405 -13.684 18.539 1.00 97.69 203 THR A C 1
ATOM 1710 O O . THR A 1 203 ? 1.807 -14.783 18.901 1.00 97.69 203 THR A O 1
ATOM 1713 N N . LEU A 1 204 ? 1.341 -13.331 17.255 1.00 95.69 204 LEU A N 1
ATOM 1714 C CA . LEU A 1 204 ? 1.788 -14.176 16.143 1.00 95.69 204 LEU A CA 1
ATOM 1715 C C . LEU A 1 204 ? 3.294 -14.044 15.847 1.00 95.69 204 LEU A C 1
ATOM 1717 O O . LEU A 1 204 ? 3.740 -14.466 14.781 1.00 95.69 204 LEU A O 1
ATOM 1721 N N . GLU A 1 205 ? 4.062 -13.399 16.731 1.00 94.81 205 GLU A N 1
ATOM 1722 C CA . GLU A 1 205 ? 5.513 -13.175 16.607 1.00 94.81 205 GLU A CA 1
ATOM 1723 C C . GLU A 1 205 ? 5.937 -12.494 15.287 1.00 94.81 205 GLU A C 1
ATOM 1725 O O . GLU A 1 205 ? 7.078 -12.585 14.831 1.00 94.81 205 GLU A O 1
ATOM 1730 N N . SER A 1 206 ? 5.023 -11.749 14.662 1.00 91.38 206 SER A N 1
ATOM 1731 C CA . SER A 1 206 ? 5.218 -11.131 13.349 1.00 91.38 206 SER A CA 1
ATOM 1732 C C . SER A 1 206 ? 5.862 -9.745 13.460 1.00 91.38 206 SER A C 1
ATOM 1734 O O . SER A 1 206 ? 5.302 -8.741 13.018 1.00 91.38 206 SER A O 1
ATOM 1736 N N . MET A 1 207 ? 7.056 -9.676 14.052 1.00 89.69 207 MET A N 1
ATOM 1737 C CA . MET A 1 207 ? 7.691 -8.412 14.468 1.00 89.69 207 MET A CA 1
ATOM 1738 C C . MET A 1 207 ? 7.959 -7.433 13.315 1.00 89.69 207 MET A C 1
ATOM 1740 O O . MET A 1 207 ? 7.746 -6.237 13.468 1.00 89.69 207 MET A O 1
ATOM 1744 N N . ASN A 1 208 ? 8.301 -7.921 12.120 1.00 83.88 208 ASN A N 1
ATOM 1745 C CA . ASN A 1 208 ? 8.465 -7.046 10.949 1.00 83.88 208 ASN A CA 1
ATOM 1746 C C . ASN A 1 208 ? 7.157 -6.322 10.567 1.00 83.88 208 ASN A C 1
ATOM 1748 O O . ASN A 1 208 ? 7.182 -5.180 10.111 1.00 83.88 208 ASN A O 1
ATOM 1752 N N . LEU A 1 209 ? 6.006 -6.988 10.735 1.00 88.75 209 LEU A N 1
ATOM 1753 C CA . LEU A 1 209 ? 4.696 -6.385 10.480 1.00 88.75 209 LEU A CA 1
ATOM 1754 C C . LEU A 1 209 ? 4.315 -5.410 11.594 1.00 88.75 209 LEU A C 1
ATOM 1756 O O . LEU A 1 209 ? 3.739 -4.366 11.302 1.00 88.75 209 LEU A O 1
ATOM 1760 N N . VAL A 1 210 ? 4.669 -5.725 12.843 1.00 92.94 210 VAL A N 1
ATOM 1761 C CA . VAL A 1 210 ? 4.518 -4.810 13.982 1.00 92.94 210 VAL A CA 1
ATOM 1762 C C . VAL A 1 210 ? 5.250 -3.503 13.702 1.00 92.94 210 VAL A C 1
ATOM 1764 O O . VAL A 1 210 ? 4.612 -2.455 13.697 1.00 92.94 210 VAL A O 1
ATOM 1767 N N . ASP A 1 211 ? 6.541 -3.565 13.372 1.00 89.81 211 ASP A N 1
ATOM 1768 C CA . ASP A 1 211 ? 7.357 -2.377 13.106 1.00 89.81 211 ASP A CA 1
ATOM 1769 C C . ASP A 1 211 ? 6.792 -1.546 11.947 1.00 89.81 211 ASP A C 1
ATOM 1771 O O . ASP A 1 211 ? 6.756 -0.314 12.005 1.00 89.81 211 ASP A O 1
ATOM 1775 N N . ARG A 1 212 ? 6.331 -2.212 10.879 1.00 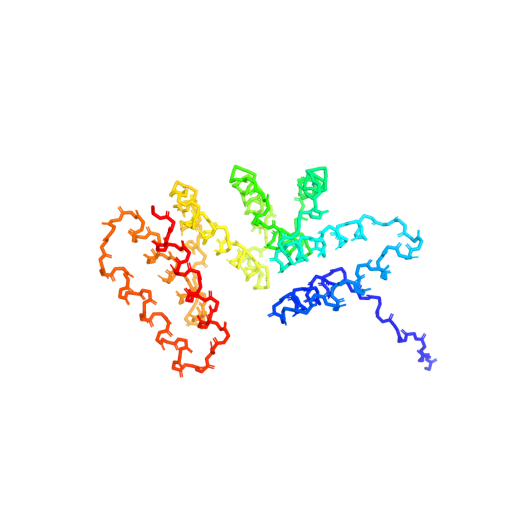89.81 212 ARG A N 1
ATOM 1776 C CA . ARG A 1 212 ? 5.713 -1.548 9.723 1.00 89.81 212 ARG A CA 1
ATOM 1777 C C . ARG A 1 212 ? 4.453 -0.781 10.127 1.00 89.81 212 ARG A C 1
ATOM 1779 O O . ARG A 1 212 ? 4.314 0.387 9.766 1.00 89.81 212 ARG A O 1
ATOM 1786 N N . TRP A 1 213 ? 3.533 -1.431 10.835 1.00 95.00 213 TRP A N 1
ATOM 1787 C CA . TRP A 1 213 ? 2.238 -0.842 11.167 1.00 95.00 213 TRP A CA 1
ATOM 1788 C C . TRP A 1 213 ? 2.311 0.146 12.334 1.00 95.00 213 TRP A C 1
ATOM 1790 O O . TRP A 1 213 ? 1.559 1.116 12.332 1.00 95.00 213 TRP A O 1
ATOM 1800 N N . GLU A 1 214 ? 3.239 -0.017 13.282 1.00 95.81 214 GLU A N 1
ATOM 1801 C CA . GLU A 1 214 ? 3.502 0.996 14.313 1.00 95.81 214 GLU A CA 1
ATOM 1802 C C . GLU A 1 214 ? 4.025 2.295 13.684 1.00 95.81 214 GLU A C 1
ATOM 1804 O O . GLU A 1 214 ? 3.470 3.355 13.967 1.00 95.81 214 GLU A O 1
ATOM 1809 N N . LYS A 1 215 ? 4.981 2.220 12.745 1.00 93.44 215 LYS A N 1
ATOM 1810 C CA . LYS A 1 215 ? 5.443 3.399 11.987 1.00 93.44 215 LYS A CA 1
ATOM 1811 C C . LYS A 1 215 ? 4.312 4.072 11.215 1.00 93.44 215 LYS A C 1
ATOM 1813 O O . LYS A 1 215 ? 4.226 5.295 11.199 1.00 93.44 215 LYS A O 1
ATOM 1818 N N . TYR A 1 216 ? 3.446 3.287 10.575 1.00 94.50 216 TYR A N 1
ATOM 1819 C CA . TYR A 1 216 ? 2.274 3.829 9.888 1.00 94.50 216 TYR A CA 1
ATOM 1820 C C . TYR A 1 216 ? 1.346 4.578 10.857 1.00 94.50 216 TYR A C 1
ATOM 1822 O O . TYR A 1 216 ? 1.004 5.732 10.607 1.00 94.50 216 TYR A O 1
ATOM 1830 N N . ILE A 1 217 ? 0.996 3.963 11.993 1.00 96.31 217 ILE A N 1
ATOM 1831 C CA . ILE A 1 217 ? 0.164 4.595 13.026 1.00 96.31 217 ILE A CA 1
ATOM 1832 C C . ILE A 1 217 ? 0.814 5.895 13.514 1.00 96.31 217 ILE A C 1
ATOM 1834 O O . ILE A 1 217 ? 0.133 6.909 13.613 1.00 96.31 217 ILE A O 1
ATOM 1838 N N . GLU A 1 218 ? 2.123 5.905 13.775 1.00 95.44 218 GLU A N 1
ATOM 1839 C CA . GLU A 1 218 ? 2.848 7.115 14.177 1.00 95.44 218 GLU A CA 1
ATOM 1840 C C . GLU A 1 218 ? 2.726 8.237 13.140 1.00 95.44 218 GLU A C 1
ATOM 1842 O O . GLU A 1 218 ? 2.441 9.376 13.509 1.00 95.44 218 GLU A O 1
ATOM 1847 N N . ARG A 1 219 ? 2.872 7.934 11.842 1.00 93.88 219 ARG A N 1
ATOM 1848 C CA . ARG A 1 219 ? 2.678 8.930 10.772 1.00 93.88 219 ARG A CA 1
ATOM 1849 C C . ARG A 1 219 ? 1.247 9.462 10.733 1.00 93.88 219 ARG A C 1
ATOM 1851 O O . ARG A 1 219 ? 1.052 10.667 10.582 1.00 93.88 219 ARG A O 1
ATOM 1858 N N . VAL A 1 220 ? 0.243 8.609 10.931 1.00 94.06 220 VAL A N 1
ATOM 1859 C CA . VAL A 1 220 ? -1.164 9.038 11.005 1.00 94.06 220 VAL A CA 1
ATOM 1860 C C . VAL A 1 220 ? -1.415 9.925 12.228 1.00 94.06 220 VAL A C 1
ATOM 1862 O O . VAL A 1 220 ? -2.077 10.951 12.107 1.00 94.06 220 VAL A O 1
ATOM 1865 N N . LEU A 1 221 ? -0.883 9.576 13.400 1.00 92.62 221 LEU A N 1
ATOM 1866 C CA . LEU A 1 221 ? -1.090 10.357 14.625 1.00 92.62 221 LEU A CA 1
ATOM 1867 C C . LEU A 1 221 ? -0.361 11.710 14.592 1.00 92.62 221 LEU A C 1
ATOM 1869 O O . LEU A 1 221 ? -0.868 12.686 15.138 1.00 92.62 221 LEU A O 1
ATOM 1873 N N . ASN A 1 222 ? 0.800 11.775 13.935 1.00 89.19 222 ASN A N 1
ATOM 1874 C CA . ASN A 1 222 ? 1.623 12.984 13.852 1.00 89.19 222 ASN A CA 1
ATOM 1875 C C . ASN A 1 222 ? 1.235 13.927 12.700 1.00 89.19 222 ASN A C 1
ATOM 1877 O O . ASN A 1 222 ? 1.678 15.069 12.682 1.00 89.19 222 ASN A O 1
ATOM 1881 N N . SER A 1 223 ? 0.431 13.473 11.736 1.00 77.31 223 SER A N 1
ATOM 1882 C CA . SER A 1 223 ? -0.037 14.268 10.584 1.00 77.31 223 SER A CA 1
ATOM 1883 C C . SER A 1 223 ? -1.268 15.135 10.898 1.00 77.31 223 SER A C 1
ATOM 1885 O O . SER A 1 223 ? -2.099 15.365 10.018 1.00 77.31 223 SER A O 1
ATOM 1887 N N . ASN A 1 224 ? -1.438 15.539 12.160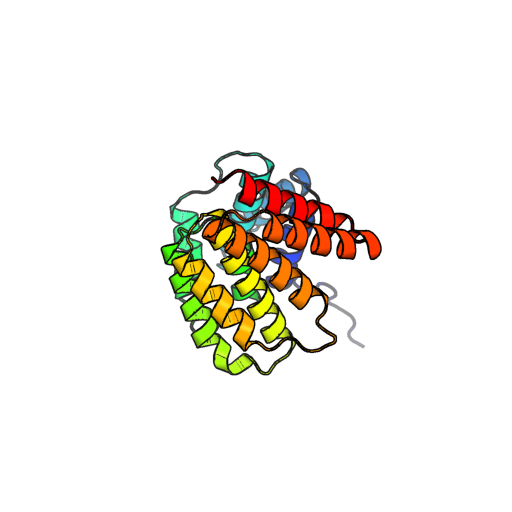 1.00 52.47 224 ASN A N 1
ATOM 1888 C CA . ASN A 1 224 ? -2.534 16.401 12.618 1.00 52.47 224 ASN A CA 1
ATOM 1889 C C . ASN A 1 224 ? -2.156 17.881 12.537 1.00 52.47 224 ASN A C 1
ATOM 1891 O O . ASN A 1 224 ? -1.059 18.232 13.024 1.00 52.47 224 ASN A O 1
#

Radius of gyration: 18.91 Å; chains: 1; bounding box: 43×52×47 Å

Secondary structure (DSSP, 8-state):
-----------HHHHHHHHHHHHHTT-HHHHHHHHHHHHH-----HHHHHHHHHHHHHHHHHH------HHHHHHHHHHHHH-SS--HHHHHHHHHHGGGS-HHHHHHHHHHHHHHHGGGTTSHHHHHHHHHHHHHHHHHHHHTT-HHHHHHHHHHHHHT---TT-HHHHHHHHHHHHHHHHHHH--HHHHHHHHHHHHHHHHTT-HHHHHHHHHHHHHHHH--

pLDDT: mean 84.05, std 13.14, range [29.78, 98.06]

Foldseek 3Di:
DDDDDPDDPQPLLNLLVVLVVCLLVLPLVVLVVVLVVLVPDPDDDLSSLLSNQLSQVSNCVSVVDPRHDPVSVVSLLVVLVVDQADDPNSLSSCLSCVLVDDLVSNLVSLVSHCVRCVVVLPPPVSVVSNLSSLLSNLLSCLLVLVLVSNVVSLVVNVVSDDDPVNVVSVLSSQLSVLLSVCSVPVDCVSVVSNVVSLVVCVVVVVVSVSVVSVVSSVSSVVSD

Sequence (224 aa):
MYLGRGFHKMSNFEVIDKINNYFYKNNSPALRRLLINCIEKEEEKLSKKLTIILIKLKLQEIEKDNIVTSEEIDFISDYLFSIDIWGEYELELFSSTMEIFCQSSIMILTKEMVRRTDFYKHLPTHRRLITSMLFNAFSLSVERNNIVDASYYREQLVQLFFDETELYERLVFHLIDSCYNFKMTNELSNILEMRKCIGFLKTLESMNLVDRWEKYIERVLNSN